Protein AF-A0A2S5WUP8-F1 (afdb_monomer_lite)

Structure (mmCIF, N/CA/C/O backbone):
data_AF-A0A2S5WUP8-F1
#
_entry.id   AF-A0A2S5WUP8-F1
#
loop_
_atom_site.group_PDB
_atom_site.id
_atom_site.type_symbol
_atom_site.label_atom_id
_atom_site.label_alt_id
_atom_site.label_comp_id
_atom_site.label_asym_id
_atom_site.label_entity_id
_atom_site.label_seq_id
_atom_site.pdbx_PDB_ins_code
_atom_site.Cartn_x
_atom_site.Cartn_y
_atom_site.Cartn_z
_atom_site.occupancy
_atom_site.B_iso_or_equiv
_atom_site.auth_seq_id
_atom_site.auth_comp_id
_atom_site.auth_asym_id
_atom_site.auth_atom_id
_atom_site.pdbx_PDB_model_num
ATOM 1 N N . MET A 1 1 ? -16.716 -25.451 10.859 1.00 35.78 1 MET A N 1
ATOM 2 C CA . MET A 1 1 ? -16.086 -26.047 9.655 1.00 35.78 1 MET A CA 1
ATOM 3 C C . MET A 1 1 ? -14.916 -25.176 9.159 1.00 35.78 1 MET A C 1
ATOM 5 O O . MET A 1 1 ? -15.098 -24.430 8.209 1.00 35.78 1 MET A O 1
ATOM 9 N N . PRO A 1 2 ? -13.711 -25.236 9.765 1.00 41.34 2 PRO A N 1
ATOM 10 C CA . PRO A 1 2 ? -12.592 -24.341 9.406 1.00 41.34 2 PRO A CA 1
ATOM 11 C C . PRO A 1 2 ? -11.525 -24.977 8.485 1.00 41.34 2 PRO A C 1
ATOM 13 O O . PRO A 1 2 ? -10.664 -24.283 7.953 1.00 41.34 2 PRO A O 1
ATOM 16 N N . LYS A 1 3 ? -11.542 -26.306 8.302 1.00 38.59 3 LYS A N 1
ATOM 17 C CA . LYS A 1 3 ? -10.411 -27.071 7.735 1.00 38.59 3 LYS A CA 1
ATOM 18 C C . LYS A 1 3 ? -10.334 -27.044 6.201 1.00 38.59 3 LYS A C 1
ATOM 20 O O . LYS A 1 3 ? -9.238 -27.134 5.653 1.00 38.59 3 LYS A O 1
ATOM 25 N N . ASP A 1 4 ? -11.466 -26.877 5.516 1.00 40.94 4 ASP A N 1
ATOM 26 C CA . ASP A 1 4 ? -11.521 -26.926 4.046 1.00 40.94 4 ASP A CA 1
ATOM 27 C C . ASP A 1 4 ? -11.203 -25.585 3.376 1.00 40.94 4 ASP A C 1
ATOM 29 O O . ASP A 1 4 ? -10.655 -25.560 2.278 1.00 40.94 4 ASP A O 1
ATOM 33 N N . ARG A 1 5 ? -11.414 -24.462 4.070 1.00 43.38 5 ARG A N 1
ATOM 34 C CA . ARG A 1 5 ? -11.126 -23.119 3.541 1.00 43.38 5 ARG A CA 1
ATOM 35 C C . ARG A 1 5 ? -9.630 -22.878 3.314 1.00 43.38 5 ARG A C 1
ATOM 37 O O . ARG A 1 5 ? -9.233 -22.253 2.335 1.00 43.38 5 ARG A O 1
ATOM 44 N N . ASN A 1 6 ? -8.803 -23.447 4.191 1.00 46.84 6 ASN A N 1
ATOM 45 C CA . ASN A 1 6 ? -7.347 -23.376 4.092 1.00 46.84 6 ASN A CA 1
ATOM 46 C C . ASN A 1 6 ? -6.808 -24.236 2.929 1.00 46.84 6 ASN A C 1
ATOM 48 O O . ASN A 1 6 ? -5.772 -23.919 2.352 1.00 46.84 6 ASN A O 1
ATOM 52 N N . ARG A 1 7 ? -7.527 -25.300 2.534 1.00 48.78 7 ARG A N 1
ATOM 53 C CA . ARG A 1 7 ? -7.132 -26.173 1.416 1.00 48.78 7 ARG A CA 1
ATOM 54 C C . ARG A 1 7 ? -7.304 -25.478 0.073 1.00 48.78 7 ARG A C 1
ATOM 56 O O . ARG A 1 7 ? -6.376 -25.501 -0.723 1.00 48.78 7 ARG A O 1
ATOM 63 N N . THR A 1 8 ? -8.435 -24.822 -0.170 1.00 47.28 8 THR A N 1
ATOM 64 C CA . THR A 1 8 ? -8.706 -24.144 -1.450 1.00 47.28 8 THR A CA 1
ATOM 65 C C . THR A 1 8 ? -7.746 -22.978 -1.696 1.00 47.28 8 THR A C 1
ATOM 67 O O . THR A 1 8 ? -7.226 -22.833 -2.800 1.00 47.28 8 THR A O 1
ATOM 70 N N . GLY A 1 9 ? -7.445 -22.195 -0.651 1.00 48.31 9 GLY A N 1
ATOM 71 C CA . GLY A 1 9 ? -6.436 -21.134 -0.710 1.00 48.31 9 GLY A CA 1
ATOM 72 C C . GLY A 1 9 ? -5.029 -21.681 -0.960 1.00 48.31 9 GLY A C 1
ATOM 73 O O . GLY A 1 9 ? -4.318 -21.191 -1.834 1.00 48.31 9 GLY A O 1
ATOM 74 N N . MET A 1 10 ? -4.657 -22.760 -0.265 1.00 51.94 10 MET A N 1
ATOM 75 C CA . MET A 1 10 ? -3.387 -23.451 -0.485 1.00 51.94 10 MET A CA 1
ATOM 76 C C . MET A 1 10 ? -3.270 -23.997 -1.914 1.00 51.94 10 MET A C 1
ATOM 78 O O . MET A 1 10 ? -2.229 -23.811 -2.530 1.00 51.94 10 MET A O 1
ATOM 82 N N . PHE A 1 11 ? -4.324 -24.598 -2.477 1.00 54.59 11 PHE A N 1
ATOM 83 C CA . PHE A 1 11 ? -4.320 -25.105 -3.855 1.00 54.59 11 PHE A CA 1
ATOM 84 C C . PHE A 1 11 ? -4.176 -23.998 -4.899 1.00 54.59 11 PHE A C 1
ATOM 86 O O . PHE A 1 11 ? -3.424 -24.176 -5.851 1.00 54.59 11 PHE A O 1
ATOM 93 N N . ALA A 1 12 ? -4.840 -22.854 -4.725 1.00 54.69 12 ALA A N 1
ATOM 94 C CA . ALA A 1 12 ? -4.706 -21.728 -5.649 1.00 54.69 12 ALA A CA 1
ATOM 95 C C . ALA A 1 12 ? -3.288 -21.133 -5.627 1.00 54.69 12 ALA A C 1
ATOM 97 O O . ALA A 1 12 ? -2.733 -20.810 -6.675 1.00 54.69 12 ALA A O 1
ATOM 98 N N . VAL A 1 13 ? -2.670 -21.054 -4.446 1.00 55.41 13 VAL A N 1
ATOM 99 C CA . VAL A 1 13 ? -1.280 -20.598 -4.296 1.00 55.41 13 VAL A CA 1
ATOM 100 C C . VAL A 1 13 ? -0.300 -21.608 -4.867 1.00 55.41 13 VAL A C 1
ATOM 102 O O . VAL A 1 13 ? 0.637 -21.222 -5.558 1.00 55.41 13 VAL A O 1
ATOM 105 N N . LEU A 1 14 ? -0.538 -22.900 -4.639 1.00 59.69 14 LEU A N 1
ATOM 106 C CA . LEU A 1 14 ? 0.279 -23.967 -5.202 1.00 59.69 14 LEU A CA 1
ATOM 107 C C . LEU A 1 14 ? 0.172 -23.988 -6.733 1.00 59.69 14 LEU A C 1
ATOM 109 O O . LEU A 1 14 ? 1.185 -24.102 -7.408 1.00 59.69 14 LEU A O 1
ATOM 113 N N . ALA A 1 15 ? -1.029 -23.803 -7.287 1.00 60.19 15 ALA A N 1
ATOM 114 C CA . ALA A 1 15 ? -1.257 -23.718 -8.726 1.00 60.19 15 ALA A CA 1
ATOM 115 C C . ALA A 1 15 ? -0.587 -22.482 -9.343 1.00 60.19 15 ALA A C 1
ATOM 117 O O . ALA A 1 15 ? 0.070 -22.600 -10.372 1.00 60.19 15 ALA A O 1
ATOM 118 N N . ALA A 1 16 ? -0.688 -21.315 -8.701 1.00 60.25 16 ALA A N 1
ATOM 119 C CA . ALA A 1 16 ? -0.019 -20.096 -9.153 1.00 60.25 16 ALA A CA 1
ATOM 120 C C . ALA A 1 16 ? 1.514 -20.210 -9.061 1.00 60.25 16 ALA A C 1
ATOM 122 O O . ALA A 1 16 ? 2.219 -19.793 -9.978 1.00 60.25 16 ALA A O 1
ATOM 123 N N . ALA A 1 17 ? 2.036 -20.831 -7.999 1.00 61.31 17 ALA A N 1
ATOM 124 C CA . ALA A 1 17 ? 3.460 -21.116 -7.855 1.00 61.31 17 ALA A CA 1
ATOM 125 C C . ALA A 1 17 ? 3.949 -22.107 -8.921 1.00 61.31 17 ALA A C 1
ATOM 127 O O . ALA A 1 17 ? 4.976 -21.864 -9.544 1.00 61.31 17 ALA A O 1
ATOM 128 N N . LEU A 1 18 ? 3.203 -23.185 -9.182 1.00 67.44 18 LEU A N 1
ATOM 129 C CA . LEU A 1 18 ? 3.519 -24.156 -10.233 1.00 67.44 18 LEU A CA 1
ATOM 130 C C . LEU A 1 18 ? 3.446 -23.536 -11.631 1.00 67.44 18 LEU A C 1
ATOM 132 O O . LEU A 1 18 ? 4.290 -23.838 -12.468 1.00 67.44 18 LEU A O 1
ATOM 136 N N . LEU A 1 19 ? 2.489 -22.639 -11.875 1.00 67.81 19 LEU A N 1
ATOM 137 C CA . LEU A 1 19 ? 2.389 -21.887 -13.124 1.00 67.81 19 LEU A CA 1
ATOM 138 C C . LEU A 1 19 ? 3.592 -20.952 -13.301 1.00 67.81 19 LEU A C 1
ATOM 140 O O . LEU A 1 19 ? 4.191 -20.935 -14.372 1.00 67.81 19 LEU A O 1
ATOM 144 N N . LEU A 1 20 ? 3.998 -20.235 -12.249 1.00 69.31 20 LEU A N 1
ATOM 145 C CA . LEU A 1 20 ? 5.201 -19.404 -12.279 1.00 69.31 20 LEU A CA 1
ATOM 146 C C . LEU A 1 20 ? 6.461 -20.244 -12.520 1.00 69.31 20 LEU A C 1
ATOM 148 O O . LEU A 1 20 ? 7.272 -19.886 -13.367 1.00 69.31 20 LEU A O 1
ATOM 152 N N . ILE A 1 21 ? 6.604 -21.378 -11.829 1.00 67.31 21 ILE A N 1
ATOM 153 C CA . ILE A 1 21 ? 7.702 -22.328 -12.050 1.00 67.31 21 ILE A CA 1
ATOM 154 C C . ILE A 1 21 ? 7.690 -22.820 -13.501 1.00 67.31 21 ILE A C 1
ATOM 156 O O . ILE A 1 21 ? 8.742 -22.859 -14.129 1.00 67.31 21 ILE A O 1
ATOM 160 N N . GLY A 1 22 ? 6.516 -23.132 -14.058 1.00 60.47 22 GLY A N 1
ATOM 161 C CA . GLY A 1 22 ? 6.351 -23.530 -15.455 1.00 60.47 22 GLY A CA 1
ATOM 162 C C . GLY A 1 22 ? 6.765 -22.439 -16.444 1.00 60.47 22 GLY A C 1
ATOM 163 O O . GLY A 1 22 ? 7.473 -22.732 -17.401 1.00 60.47 22 GLY A O 1
ATOM 164 N N . ILE A 1 23 ? 6.395 -21.179 -16.194 1.00 68.94 23 ILE A N 1
ATOM 165 C CA . ILE A 1 23 ? 6.783 -20.024 -17.022 1.00 68.94 23 ILE A CA 1
ATOM 166 C C . ILE A 1 23 ? 8.297 -19.786 -16.950 1.00 68.94 23 ILE A C 1
ATOM 168 O O . ILE A 1 23 ? 8.939 -19.595 -17.980 1.00 68.94 23 ILE A O 1
ATOM 172 N N . VAL A 1 24 ? 8.882 -19.839 -15.751 1.00 69.62 24 VAL A N 1
ATOM 173 C CA . VAL A 1 24 ? 10.330 -19.681 -15.535 1.00 69.62 24 VAL A CA 1
ATOM 174 C C . VAL A 1 24 ? 11.105 -20.822 -16.201 1.00 69.62 24 VAL A C 1
ATOM 176 O O . VAL A 1 24 ? 12.099 -20.575 -16.879 1.00 69.62 24 VAL A O 1
ATOM 179 N N . ALA A 1 25 ? 10.631 -22.063 -16.066 1.00 59.16 25 ALA A N 1
ATOM 180 C CA . ALA A 1 25 ? 11.237 -23.232 -16.694 1.00 59.16 25 ALA A CA 1
ATOM 181 C C . ALA A 1 25 ? 11.126 -23.182 -18.223 1.00 59.16 25 ALA A C 1
ATOM 183 O O . ALA A 1 25 ? 12.106 -23.451 -18.908 1.00 59.16 25 ALA A O 1
ATOM 184 N N . ALA A 1 26 ? 9.973 -22.785 -18.768 1.00 61.12 26 ALA A N 1
ATOM 185 C CA . ALA A 1 26 ? 9.796 -22.601 -20.205 1.00 61.12 26 ALA A CA 1
ATOM 186 C C . ALA A 1 26 ? 10.712 -21.493 -20.745 1.00 61.12 26 ALA A C 1
ATOM 188 O O . ALA A 1 26 ? 11.370 -21.694 -21.760 1.00 61.12 26 ALA A O 1
ATOM 189 N N . ALA A 1 27 ? 10.827 -20.361 -20.043 1.00 63.34 27 ALA A N 1
ATOM 190 C CA . ALA A 1 27 ? 11.756 -19.295 -20.412 1.00 63.34 27 ALA A CA 1
ATOM 191 C C . ALA A 1 27 ? 13.216 -19.788 -20.403 1.00 63.34 27 ALA A C 1
ATOM 193 O O . ALA A 1 27 ? 13.956 -19.539 -21.354 1.00 63.34 27 ALA A O 1
ATOM 194 N N . ALA A 1 28 ? 13.626 -20.546 -19.385 1.00 61.56 28 ALA A N 1
ATOM 195 C CA . ALA A 1 28 ? 14.962 -21.139 -19.336 1.00 61.56 28 ALA A CA 1
ATOM 196 C C . ALA A 1 28 ? 15.206 -22.137 -20.485 1.00 61.56 28 ALA A C 1
ATOM 198 O O . ALA A 1 28 ? 16.261 -22.106 -21.114 1.00 61.56 28 ALA A O 1
ATOM 199 N N . LEU A 1 29 ? 14.222 -22.988 -20.797 1.00 60.03 29 LEU A N 1
ATOM 200 C CA . LEU A 1 29 ? 14.303 -23.983 -21.875 1.00 60.03 29 LEU A CA 1
ATOM 201 C C . LEU A 1 29 ? 14.318 -23.355 -23.274 1.00 60.03 29 LEU A C 1
ATOM 203 O O . LEU A 1 29 ? 14.933 -23.906 -24.180 1.00 60.03 29 LEU A O 1
ATOM 207 N N . LEU A 1 30 ? 13.684 -22.194 -23.447 1.00 69.31 30 LEU A N 1
ATOM 208 C CA . LEU A 1 30 ? 13.708 -21.414 -24.688 1.00 69.31 30 LEU A CA 1
ATOM 209 C C . LEU A 1 30 ? 15.022 -20.636 -24.888 1.00 69.31 30 LEU A C 1
ATOM 211 O O . LEU A 1 30 ? 15.140 -19.872 -25.843 1.00 69.31 30 LEU A O 1
ATOM 215 N N . GLY A 1 31 ? 16.014 -20.821 -24.009 1.00 57.09 31 GLY A N 1
ATOM 216 C CA . GLY A 1 31 ? 17.324 -20.177 -24.118 1.00 57.09 31 GLY A CA 1
ATOM 217 C C . GLY A 1 31 ? 17.313 -18.695 -23.745 1.00 57.09 31 GLY A C 1
ATOM 218 O O . GLY A 1 31 ? 18.220 -17.959 -24.129 1.00 57.09 31 GLY A O 1
ATOM 219 N N . THR A 1 32 ? 16.294 -18.241 -23.007 1.00 68.88 32 THR A N 1
ATOM 220 C CA . THR A 1 32 ? 16.219 -16.847 -22.554 1.00 68.88 32 THR A CA 1
ATOM 221 C C . THR A 1 32 ? 17.411 -16.557 -21.632 1.00 68.88 32 THR A C 1
ATOM 223 O O . THR A 1 32 ? 17.692 -17.377 -20.751 1.00 68.88 32 THR A O 1
ATOM 226 N N . PRO A 1 33 ? 18.116 -15.418 -21.782 1.00 69.69 33 PRO A N 1
ATOM 227 C CA . PRO A 1 33 ? 19.273 -15.120 -20.946 1.00 69.69 33 PRO A CA 1
ATOM 228 C C . PRO A 1 33 ? 18.920 -15.176 -19.457 1.00 69.69 33 PRO A C 1
ATOM 230 O O . PRO A 1 33 ? 17.852 -14.719 -19.044 1.00 69.69 33 PRO A O 1
ATOM 233 N N . THR A 1 34 ? 19.825 -15.714 -18.638 1.00 65.38 34 THR A N 1
ATOM 234 C CA . THR A 1 34 ? 19.573 -16.025 -17.220 1.00 65.38 34 THR A CA 1
ATOM 235 C C . THR A 1 34 ? 19.027 -14.829 -16.431 1.00 65.38 34 THR A C 1
ATOM 237 O O . THR A 1 34 ? 18.142 -15.004 -15.598 1.00 65.38 34 THR A O 1
ATOM 240 N N . GLY A 1 35 ? 19.467 -13.601 -16.732 1.00 58.47 35 GLY A N 1
ATOM 241 C CA . GLY A 1 35 ? 18.941 -12.380 -16.106 1.00 58.47 35 GLY A CA 1
ATOM 242 C C . GLY A 1 35 ? 17.439 -12.157 -16.338 1.00 58.47 35 GLY A C 1
ATOM 243 O O . GLY A 1 35 ? 16.720 -11.790 -15.411 1.00 58.47 35 GLY A O 1
ATOM 244 N N . TRP A 1 36 ? 16.932 -12.463 -17.535 1.00 63.47 36 TRP A N 1
ATOM 245 C CA . TRP A 1 36 ? 15.506 -12.376 -17.874 1.00 63.47 36 TRP A CA 1
ATOM 246 C C . TRP A 1 36 ? 14.678 -13.469 -17.211 1.00 63.47 36 TRP A C 1
ATOM 248 O O . TRP A 1 36 ? 13.576 -13.204 -16.737 1.00 63.47 36 TRP A O 1
ATOM 258 N N . VAL A 1 37 ? 15.226 -14.676 -17.095 1.00 62.91 37 VAL A N 1
ATOM 259 C CA . VAL A 1 37 ? 14.584 -15.776 -16.363 1.00 62.91 37 VAL A CA 1
ATOM 260 C C . VAL A 1 37 ? 14.434 -15.423 -14.877 1.00 62.91 37 VAL A C 1
ATOM 262 O O . VAL A 1 37 ? 13.358 -15.604 -14.302 1.00 62.91 37 VAL A O 1
ATOM 265 N N . ILE A 1 38 ? 15.477 -14.854 -14.260 1.00 61.41 38 ILE A N 1
ATOM 266 C CA . ILE A 1 38 ? 15.429 -14.419 -12.857 1.00 61.41 38 ILE A CA 1
ATOM 267 C C . ILE A 1 38 ? 14.479 -13.217 -12.697 1.00 61.41 38 ILE A C 1
ATOM 269 O O . ILE A 1 38 ? 13.733 -13.165 -11.723 1.00 61.41 38 ILE A O 1
ATOM 273 N N . PHE A 1 39 ? 14.422 -12.291 -13.658 1.00 60.69 39 PHE A N 1
ATOM 274 C CA . PHE A 1 39 ? 13.447 -11.194 -13.663 1.00 60.69 39 PHE A CA 1
ATOM 275 C C . PHE A 1 39 ? 12.004 -11.667 -13.705 1.00 60.69 39 PHE A C 1
ATOM 277 O O . PHE A 1 39 ? 11.197 -11.225 -12.891 1.00 60.69 39 PHE A O 1
ATOM 284 N N . ILE A 1 40 ? 11.684 -12.610 -14.588 1.00 65.25 40 ILE A N 1
ATOM 285 C CA . ILE A 1 40 ? 10.350 -13.209 -14.665 1.00 65.25 40 ILE A CA 1
ATOM 286 C C . ILE A 1 40 ? 9.995 -13.886 -13.336 1.00 65.25 40 ILE A C 1
ATOM 288 O O . ILE A 1 40 ? 8.880 -13.714 -12.842 1.00 65.25 40 ILE A O 1
ATOM 292 N N . ALA A 1 41 ? 10.947 -14.583 -12.708 1.00 62.69 41 ALA A N 1
ATOM 293 C CA . ALA A 1 41 ? 10.746 -15.160 -11.383 1.00 62.69 41 ALA A CA 1
ATOM 294 C C . ALA A 1 41 ? 10.479 -14.079 -10.318 1.00 62.69 41 ALA A C 1
ATOM 296 O O . ALA A 1 41 ? 9.550 -14.220 -9.529 1.00 62.69 41 ALA A O 1
ATOM 297 N N . LEU A 1 42 ? 11.236 -12.978 -10.321 1.00 62.19 42 LEU A N 1
ATOM 298 C CA . LEU A 1 42 ? 11.127 -11.883 -9.350 1.00 62.19 42 LEU A CA 1
ATOM 299 C C . LEU A 1 42 ? 9.875 -11.024 -9.503 1.00 62.19 42 LEU A C 1
ATOM 301 O O . LEU A 1 42 ? 9.308 -10.610 -8.499 1.00 62.19 42 LEU A O 1
ATOM 305 N N . VAL A 1 43 ? 9.438 -10.758 -10.731 1.00 61.84 43 VAL A N 1
ATOM 306 C CA . VAL A 1 43 ? 8.199 -10.020 -11.027 1.00 61.84 43 VAL A CA 1
ATOM 307 C C . VAL A 1 43 ? 6.977 -10.915 -10.843 1.00 61.84 43 VAL A C 1
ATOM 309 O O . VAL A 1 43 ? 5.932 -10.466 -10.372 1.00 61.84 43 VAL A O 1
ATOM 312 N N . GLY A 1 44 ? 7.114 -12.202 -11.158 1.00 57.59 44 GLY A N 1
ATOM 313 C CA . GLY A 1 44 ? 6.066 -13.191 -10.960 1.00 57.59 44 GLY A CA 1
ATOM 314 C C . GLY A 1 44 ? 5.826 -13.543 -9.491 1.00 57.59 44 GLY A C 1
ATOM 315 O O . GLY A 1 44 ? 4.695 -13.840 -9.117 1.00 57.59 44 GLY A O 1
ATOM 316 N N . PHE A 1 45 ? 6.839 -13.459 -8.624 1.00 58.09 45 PHE A N 1
ATOM 317 C CA . PHE A 1 45 ? 6.701 -13.807 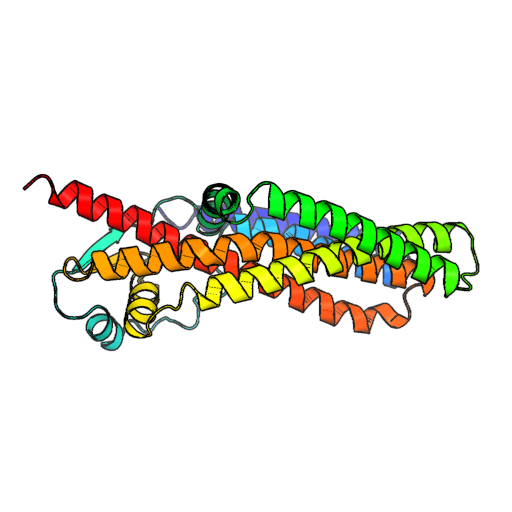-7.204 1.00 58.09 45 PHE A CA 1
ATOM 318 C C . PHE A 1 45 ? 5.689 -12.916 -6.443 1.00 58.09 45 PHE A C 1
ATOM 320 O O . PHE A 1 45 ? 4.815 -13.474 -5.778 1.00 58.09 45 PHE A O 1
ATOM 327 N N . PRO A 1 46 ? 5.687 -11.570 -6.575 1.00 53.59 46 PRO A N 1
ATOM 328 C CA . PRO A 1 46 ? 4.613 -10.702 -6.084 1.00 53.59 46 PRO A CA 1
ATOM 329 C C . PRO A 1 46 ? 3.239 -11.035 -6.676 1.00 53.59 46 PRO A C 1
ATOM 331 O O . PRO A 1 46 ? 2.243 -10.981 -5.963 1.00 53.59 46 PRO A O 1
ATOM 334 N N . LEU A 1 47 ? 3.176 -11.409 -7.958 1.00 52.75 47 LEU A N 1
ATOM 335 C CA . LEU A 1 47 ? 1.944 -11.810 -8.652 1.00 52.75 47 LEU A CA 1
ATOM 336 C C . LEU A 1 47 ? 1.372 -13.139 -8.136 1.00 52.75 47 LEU A C 1
ATOM 338 O O . LEU A 1 47 ? 0.168 -13.346 -8.230 1.00 52.75 47 LEU A O 1
ATOM 342 N N . VAL A 1 48 ? 2.203 -14.010 -7.556 1.00 52.34 48 VAL A N 1
ATOM 343 C CA . VAL A 1 48 ? 1.790 -15.251 -6.874 1.00 52.34 48 VAL A CA 1
ATOM 344 C C . VAL A 1 48 ? 1.488 -15.003 -5.390 1.00 52.34 48 VAL A C 1
ATOM 346 O O . VAL A 1 48 ? 0.525 -15.548 -4.845 1.00 52.34 48 VAL A O 1
ATOM 349 N N . LEU A 1 49 ? 2.264 -14.138 -4.732 1.00 49.88 49 LEU A N 1
ATOM 350 C CA . LEU A 1 49 ? 2.095 -13.793 -3.320 1.00 49.88 49 LEU A CA 1
ATOM 351 C C . LEU A 1 49 ? 0.904 -12.865 -3.052 1.00 49.88 49 LEU A C 1
ATOM 353 O O . LEU A 1 49 ? 0.280 -12.988 -2.002 1.00 49.88 49 LEU A O 1
ATOM 357 N N . ALA A 1 50 ? 0.550 -11.961 -3.967 1.00 46.62 50 ALA A N 1
ATOM 358 C CA . ALA A 1 50 ? -0.606 -11.081 -3.805 1.00 46.62 50 ALA A CA 1
ATOM 359 C C . ALA A 1 50 ? -1.933 -11.873 -3.752 1.00 46.62 50 ALA A C 1
ATOM 361 O O . ALA A 1 50 ? -2.705 -11.646 -2.821 1.00 46.62 50 ALA A O 1
ATOM 362 N N . PRO A 1 51 ? -2.185 -12.878 -4.618 1.00 45.22 51 PRO A N 1
ATOM 363 C CA . PRO A 1 51 ? -3.270 -13.847 -4.448 1.00 45.22 51 PRO A CA 1
ATOM 364 C C . PRO A 1 51 ? -3.156 -14.685 -3.169 1.00 45.22 51 PRO A C 1
ATOM 366 O O . PRO A 1 51 ? -4.163 -14.925 -2.508 1.00 45.22 51 PRO A O 1
ATOM 369 N N . ALA A 1 52 ? -1.946 -15.102 -2.776 1.00 45.34 52 ALA A N 1
ATOM 370 C CA . ALA A 1 52 ? -1.727 -15.859 -1.538 1.00 45.34 52 ALA A CA 1
ATOM 371 C C . ALA A 1 52 ? -2.094 -15.063 -0.275 1.00 45.34 52 ALA A C 1
ATOM 373 O O . ALA A 1 52 ? -2.683 -15.604 0.665 1.00 45.34 52 ALA A O 1
ATOM 374 N N . ALA A 1 53 ? -1.803 -13.763 -0.286 1.00 44.53 53 ALA A N 1
ATOM 375 C CA . ALA A 1 53 ? -2.234 -12.814 0.726 1.00 44.53 53 ALA A CA 1
ATOM 376 C C . ALA A 1 53 ? -3.750 -12.551 0.633 1.00 44.53 53 ALA A C 1
ATOM 378 O O . ALA A 1 53 ? -4.429 -12.570 1.659 1.00 44.53 53 ALA A O 1
ATOM 379 N N . LEU A 1 54 ? -4.317 -12.384 -0.571 1.00 40.88 54 LEU A N 1
ATOM 380 C CA . LEU A 1 54 ? -5.768 -12.234 -0.803 1.00 40.88 54 LEU A CA 1
ATOM 381 C C . LEU A 1 54 ? -6.585 -13.438 -0.298 1.00 40.88 54 LEU A C 1
ATOM 383 O O . LEU A 1 54 ? -7.717 -13.265 0.146 1.00 40.88 54 LEU A O 1
ATOM 387 N N . LEU A 1 55 ? -6.001 -14.638 -0.313 1.00 42.91 55 LEU A N 1
ATOM 388 C CA . LEU A 1 55 ? -6.616 -15.884 0.156 1.00 42.91 55 LEU A CA 1
ATOM 389 C C . LEU A 1 55 ? -6.337 -16.198 1.637 1.00 42.91 55 LEU A C 1
ATOM 391 O O . LEU A 1 55 ? -6.791 -17.223 2.141 1.00 42.91 55 LEU A O 1
ATOM 395 N N . GLY A 1 56 ? -5.640 -15.310 2.354 1.00 42.56 56 GLY A N 1
ATOM 396 C CA . GLY A 1 56 ? -5.514 -15.384 3.810 1.00 42.56 56 GLY A CA 1
ATOM 397 C C . GLY A 1 56 ? -4.575 -16.475 4.327 1.00 42.56 56 GLY A C 1
ATOM 398 O O . GLY A 1 56 ? -4.770 -16.946 5.449 1.00 42.56 56 GLY A O 1
ATOM 399 N N . LEU A 1 57 ? -3.548 -16.875 3.563 1.00 41.84 57 LEU A N 1
ATOM 400 C CA . LEU A 1 57 ? -2.507 -17.750 4.107 1.00 41.84 57 LEU A CA 1
ATOM 401 C C . LEU A 1 57 ? -1.745 -17.005 5.209 1.00 41.84 57 LEU A C 1
ATOM 403 O O . LEU A 1 57 ? -0.939 -16.112 4.950 1.00 41.84 57 LEU A O 1
ATOM 407 N N . ARG A 1 58 ? -2.021 -17.384 6.460 1.00 47.06 58 ARG A N 1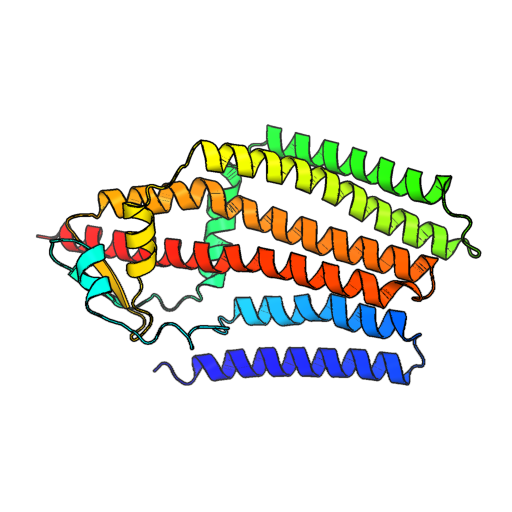
ATOM 408 C CA . ARG A 1 58 ? -1.341 -16.898 7.664 1.00 47.06 58 ARG A CA 1
ATOM 409 C C . ARG A 1 58 ? 0.123 -17.331 7.647 1.00 47.06 58 ARG A C 1
ATOM 411 O O . ARG A 1 58 ? 0.497 -18.346 8.230 1.00 47.06 58 ARG A O 1
ATOM 418 N N . TRP A 1 59 ? 0.975 -16.561 6.984 1.00 33.44 59 TRP A N 1
ATOM 419 C CA . TRP A 1 59 ? 2.415 -16.672 7.172 1.00 33.44 59 TRP A CA 1
ATOM 420 C C . TRP A 1 59 ? 2.780 -16.029 8.512 1.00 33.44 59 TRP A C 1
ATOM 422 O O . TRP A 1 59 ? 3.022 -14.830 8.595 1.00 33.44 59 TRP A O 1
ATOM 432 N N . GLY A 1 60 ? 2.789 -16.845 9.571 1.00 34.34 60 GLY A N 1
ATOM 433 C CA . GLY A 1 60 ? 3.509 -16.509 10.800 1.00 34.34 60 GLY A CA 1
ATOM 434 C C . GLY A 1 60 ? 2.740 -16.494 12.122 1.00 34.34 60 GLY A C 1
ATOM 435 O O . GLY A 1 60 ? 3.107 -15.705 12.980 1.00 34.34 60 GLY A O 1
ATOM 436 N N . ASP A 1 61 ? 1.771 -17.382 12.367 1.00 38.19 61 ASP A N 1
ATOM 437 C CA . ASP A 1 61 ? 1.187 -17.535 13.722 1.00 38.19 61 ASP A CA 1
ATOM 438 C C . ASP A 1 61 ? 1.852 -18.651 14.562 1.00 38.19 61 ASP A C 1
ATOM 440 O O . ASP A 1 61 ? 1.363 -19.034 15.620 1.00 38.19 61 ASP A O 1
ATOM 444 N N . ALA A 1 62 ? 3.021 -19.160 14.155 1.00 31.75 62 ALA A N 1
ATOM 445 C CA . ALA A 1 62 ? 3.735 -20.198 14.911 1.00 31.75 62 ALA A CA 1
ATOM 446 C C . ALA A 1 62 ? 4.500 -19.678 16.152 1.00 31.75 62 ALA A C 1
ATOM 448 O O . ALA A 1 62 ? 5.048 -20.479 16.906 1.00 31.75 62 ALA A O 1
ATOM 449 N N . ARG A 1 63 ? 4.564 -18.356 16.398 1.00 37.09 63 ARG A N 1
ATOM 450 C CA . ARG A 1 63 ? 5.304 -17.781 17.548 1.00 37.09 63 ARG A CA 1
ATOM 451 C C . ARG A 1 63 ? 4.448 -17.160 18.657 1.00 37.09 63 ARG A C 1
ATOM 453 O O . ARG A 1 63 ? 5.019 -16.727 19.652 1.00 37.09 63 ARG A O 1
ATOM 460 N N . MET A 1 64 ? 3.117 -17.144 18.556 1.00 38.69 64 MET A N 1
ATOM 461 C CA . MET A 1 64 ? 2.253 -16.498 19.567 1.00 38.69 64 MET A CA 1
ATOM 462 C C . MET A 1 64 ? 1.275 -17.448 20.274 1.00 38.69 64 MET A C 1
ATOM 464 O O . MET A 1 64 ? 0.249 -17.031 20.801 1.00 38.69 64 MET A O 1
ATOM 468 N N . ALA A 1 65 ? 1.644 -18.725 20.395 1.00 35.72 65 ALA A N 1
ATOM 469 C CA . ALA A 1 65 ? 0.958 -19.710 21.234 1.00 35.72 65 ALA A CA 1
ATOM 470 C C . ALA A 1 65 ? 1.266 -19.540 22.742 1.00 35.72 65 ALA A C 1
ATOM 472 O O . ALA A 1 65 ? 1.587 -20.501 23.438 1.00 35.72 65 ALA A O 1
ATOM 473 N N . LYS A 1 66 ? 1.186 -18.314 23.271 1.00 38.19 66 LYS A N 1
ATOM 474 C CA . LYS A 1 66 ? 1.140 -18.073 24.722 1.00 38.19 66 LYS A CA 1
ATOM 475 C C . LYS A 1 66 ? 0.035 -17.074 25.039 1.00 38.19 66 LYS A C 1
ATOM 477 O O . LYS A 1 66 ? 0.289 -15.907 25.324 1.00 38.19 66 LYS A O 1
ATOM 482 N N . ALA A 1 67 ? -1.200 -17.570 25.041 1.00 44.44 67 ALA A N 1
ATOM 483 C CA . ALA A 1 67 ? -2.289 -16.978 25.808 1.00 44.44 67 ALA A CA 1
ATOM 484 C C . ALA A 1 67 ? -1.961 -17.131 27.308 1.00 44.44 67 ALA A C 1
ATOM 486 O O . ALA A 1 67 ? -2.420 -18.052 27.974 1.00 44.44 67 ALA A O 1
ATOM 487 N N . GLY A 1 68 ? -1.049 -16.296 27.808 1.00 45.31 68 GLY A N 1
ATOM 488 C CA . GLY A 1 68 ? -0.671 -16.246 29.218 1.00 45.31 68 GLY A CA 1
ATOM 489 C C . GLY A 1 68 ? -1.474 -15.199 30.006 1.00 45.31 68 GLY A C 1
ATOM 490 O O . GLY A 1 68 ? -2.230 -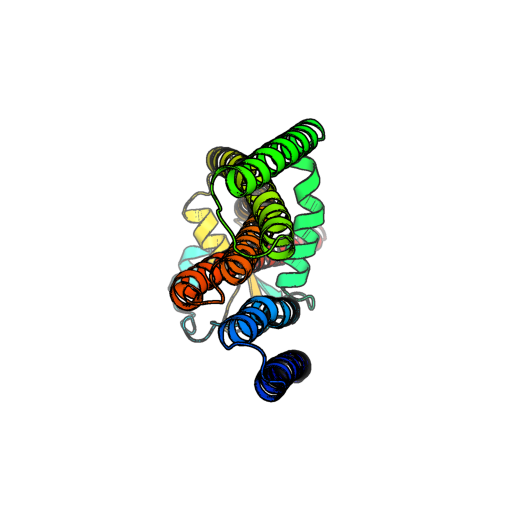14.426 29.413 1.00 45.31 68 GLY A O 1
ATOM 491 N N . PRO A 1 69 ? -1.244 -15.095 31.330 1.00 44.66 69 PRO A N 1
ATOM 492 C CA . PRO A 1 69 ? -1.891 -14.122 32.225 1.00 44.66 69 PRO A CA 1
ATOM 493 C C . PRO A 1 69 ? -1.783 -12.651 31.773 1.00 44.66 69 PRO A C 1
ATOM 495 O O . PRO A 1 69 ? -2.601 -11.824 32.160 1.00 44.66 69 PRO A O 1
ATOM 498 N N . GLY A 1 70 ? -0.806 -12.326 30.915 1.00 48.19 70 GLY A N 1
ATOM 499 C CA . GLY A 1 70 ? -0.578 -10.987 30.358 1.00 48.19 70 GLY A CA 1
ATOM 500 C C . GLY A 1 70 ? -1.631 -10.476 29.361 1.00 48.19 70 GLY A C 1
ATOM 501 O O . GLY A 1 70 ? -1.609 -9.297 29.017 1.00 48.19 70 GLY A O 1
ATOM 502 N N . VAL A 1 71 ? -2.526 -11.344 28.871 1.00 50.19 71 VAL A N 1
ATOM 503 C CA . VAL A 1 71 ? -3.620 -10.966 27.950 1.00 50.19 71 VAL A CA 1
ATOM 504 C C . VAL A 1 71 ? -4.831 -10.426 28.721 1.00 50.19 71 VAL A C 1
ATOM 506 O O . VAL A 1 71 ? -5.491 -9.495 28.275 1.00 50.19 71 VAL A O 1
ATOM 509 N N . LEU A 1 72 ? -5.103 -10.967 29.913 1.00 50.97 72 LEU A N 1
ATOM 510 C CA . LEU A 1 72 ? -6.180 -10.476 30.782 1.00 50.97 72 LEU A CA 1
ATOM 511 C C . LEU A 1 72 ? -5.795 -9.161 31.472 1.00 50.97 72 LEU A C 1
ATOM 513 O O . LEU A 1 72 ? -6.645 -8.306 31.692 1.00 50.97 72 LEU A O 1
ATOM 517 N N . THR A 1 73 ? -4.508 -8.956 31.764 1.00 53.06 73 THR A N 1
ATOM 518 C CA . THR A 1 73 ? -4.041 -7.722 32.409 1.00 53.06 73 THR A CA 1
ATOM 519 C C . THR A 1 73 ? -4.006 -6.509 31.481 1.00 53.06 73 THR A C 1
ATOM 521 O O . THR A 1 73 ? -4.106 -5.392 31.983 1.00 53.06 73 THR A O 1
ATOM 524 N N . ALA A 1 74 ? -3.887 -6.677 30.157 1.00 54.03 74 ALA A N 1
ATOM 525 C CA . ALA A 1 74 ? -3.830 -5.541 29.227 1.00 54.03 74 ALA A CA 1
ATOM 526 C C . ALA A 1 74 ? -5.166 -5.193 28.542 1.00 54.03 74 ALA A C 1
ATOM 528 O O . ALA A 1 74 ? -5.317 -4.055 28.096 1.00 54.03 74 ALA A O 1
ATOM 529 N N . LEU A 1 75 ? -6.172 -6.078 28.580 1.00 60.47 75 LEU A N 1
ATOM 530 C CA . LEU A 1 75 ? -7.571 -5.688 28.344 1.00 60.47 75 LEU A CA 1
ATOM 531 C C . LEU A 1 75 ? -8.124 -4.815 29.488 1.00 60.47 75 LEU A C 1
ATOM 533 O O . LEU A 1 75 ? -9.000 -3.985 29.251 1.00 60.47 75 LEU A O 1
ATOM 537 N N . GLY A 1 76 ? -7.549 -4.921 30.691 1.00 60.91 76 GLY A N 1
ATOM 538 C CA . GLY A 1 76 ? -7.931 -4.131 31.863 1.00 60.91 76 GLY A CA 1
ATOM 539 C C . GLY A 1 76 ? -9.192 -4.659 32.564 1.00 60.91 76 GLY A C 1
ATOM 540 O O . GLY A 1 76 ? -9.765 -5.658 32.131 1.00 60.91 76 GLY A O 1
ATOM 541 N N . PRO A 1 77 ? -9.619 -4.023 33.670 1.00 63.00 77 PRO A N 1
ATOM 542 C CA . PRO A 1 77 ? -10.839 -4.408 34.376 1.00 63.00 77 PRO A CA 1
ATOM 543 C C . PRO A 1 77 ? -12.082 -4.141 33.509 1.00 63.00 77 PRO A C 1
ATOM 545 O O . PRO A 1 77 ? -12.132 -3.144 32.788 1.00 63.00 77 PRO A O 1
ATOM 548 N N . GLY A 1 78 ? -13.078 -5.028 33.573 1.00 67.25 78 GLY A N 1
ATOM 549 C CA . GLY A 1 78 ? -14.345 -4.892 32.845 1.00 67.25 78 GLY A CA 1
ATOM 550 C C . GLY A 1 78 ? -14.918 -6.227 32.370 1.00 67.25 78 GLY A C 1
ATOM 551 O O . GLY A 1 78 ? -14.274 -7.272 32.485 1.00 67.25 78 GLY A O 1
ATOM 552 N N . GLU A 1 79 ? -16.146 -6.195 31.850 1.00 76.75 79 GLU A N 1
ATOM 553 C CA . GLU A 1 79 ? -16.764 -7.358 31.214 1.00 76.75 79 GLU A CA 1
ATOM 554 C C . GLU A 1 79 ? -16.150 -7.559 29.822 1.00 76.75 79 GLU A C 1
ATOM 556 O O . GLU A 1 79 ? -16.105 -6.643 28.997 1.00 76.75 79 GLU A O 1
ATOM 561 N N . ILE A 1 80 ? -15.649 -8.767 29.564 1.00 78.12 80 ILE A N 1
ATOM 562 C CA . ILE A 1 80 ? -15.050 -9.129 28.280 1.00 78.12 80 ILE A CA 1
ATOM 563 C C . ILE A 1 80 ? -16.078 -9.931 27.494 1.00 78.12 80 ILE A C 1
ATOM 565 O O . ILE A 1 80 ? -16.420 -11.050 27.880 1.00 78.12 80 ILE A O 1
ATOM 569 N N . ARG A 1 81 ? -16.525 -9.387 26.361 1.00 78.38 81 ARG A N 1
ATOM 570 C CA . ARG A 1 81 ? -17.309 -10.147 25.384 1.00 78.38 81 ARG A CA 1
ATOM 571 C C . ARG A 1 81 ? -16.383 -10.792 24.364 1.00 78.38 81 ARG A C 1
ATOM 573 O O . ARG A 1 81 ? -15.505 -10.130 23.810 1.00 78.38 81 ARG A O 1
ATOM 580 N N . GLU A 1 82 ? -16.589 -12.084 24.126 1.00 79.31 82 GLU A N 1
ATOM 581 C CA . GLU A 1 82 ? -15.933 -12.815 23.044 1.00 79.31 82 GLU A CA 1
ATOM 582 C C . GLU A 1 82 ? -16.884 -12.945 21.851 1.00 79.31 82 GLU A C 1
ATOM 584 O O . GLU A 1 82 ? -18.045 -13.310 22.020 1.00 79.31 82 GLU A O 1
ATOM 589 N N . MET A 1 83 ? -16.374 -12.678 20.653 1.00 77.75 83 MET A N 1
ATOM 590 C CA . MET A 1 83 ? -17.092 -12.790 19.385 1.00 77.75 83 MET A CA 1
ATOM 591 C C . MET A 1 83 ? -16.288 -13.625 18.397 1.00 77.75 83 MET A C 1
ATOM 593 O O . MET A 1 83 ? -15.054 -13.651 18.449 1.00 77.75 83 MET A O 1
ATOM 597 N N . ASP A 1 84 ? -16.983 -14.303 17.491 1.00 75.75 84 ASP A N 1
ATOM 598 C CA . ASP A 1 84 ? -16.331 -15.043 16.417 1.00 75.75 84 ASP A CA 1
ATOM 599 C C . ASP A 1 84 ? -15.821 -14.066 15.341 1.00 75.75 84 ASP A C 1
ATOM 601 O O . ASP A 1 84 ? -16.439 -13.038 15.055 1.00 75.75 84 ASP A O 1
ATOM 605 N N . VAL A 1 85 ? -14.654 -14.352 14.757 1.00 69.94 85 VAL A N 1
ATOM 606 C CA . VAL A 1 85 ? -14.097 -13.525 13.675 1.00 69.94 85 VAL A CA 1
ATOM 607 C C . VAL A 1 85 ? -14.993 -13.635 12.431 1.00 69.94 85 VAL A C 1
ATOM 609 O O . VAL A 1 85 ? -15.363 -14.749 12.055 1.00 69.94 85 VAL A O 1
ATOM 612 N N . PRO A 1 86 ? -15.304 -12.517 11.742 1.00 69.94 86 PRO A N 1
ATOM 613 C CA . PRO A 1 86 ? -16.119 -12.550 10.534 1.00 69.94 86 PRO A CA 1
ATOM 614 C C . PRO A 1 86 ? -15.528 -13.459 9.453 1.00 69.94 86 PRO A C 1
ATOM 616 O O . PRO A 1 86 ? -14.316 -13.489 9.239 1.00 69.94 86 PRO A O 1
ATOM 619 N N . ASP A 1 87 ? -16.396 -14.107 8.677 1.00 67.88 87 ASP A N 1
ATOM 620 C CA . ASP A 1 87 ? -16.008 -15.038 7.614 1.00 67.88 87 ASP A CA 1
ATOM 621 C C . ASP A 1 87 ? -15.233 -14.399 6.445 1.00 67.88 87 ASP A C 1
ATOM 623 O O . ASP A 1 87 ? -14.866 -15.089 5.501 1.00 67.88 87 ASP A O 1
ATOM 627 N N . VAL A 1 88 ? -14.973 -13.095 6.433 1.00 69.06 88 VAL A N 1
ATOM 628 C CA . VAL A 1 88 ? -14.267 -12.430 5.328 1.00 69.06 88 VAL A CA 1
ATOM 629 C C . VAL A 1 88 ? -12.751 -12.395 5.604 1.00 69.06 88 VAL A C 1
ATOM 631 O O . VAL A 1 88 ? -12.343 -12.045 6.714 1.00 69.06 88 VAL A O 1
ATOM 634 N N . PRO A 1 89 ? -11.885 -12.716 4.615 1.00 68.25 89 PRO A N 1
ATOM 635 C CA . PRO A 1 89 ? -10.434 -12.678 4.802 1.00 68.25 89 PRO A CA 1
ATOM 636 C C . PRO A 1 89 ? -9.926 -11.302 5.261 1.00 68.25 89 PRO A C 1
ATOM 638 O O . PRO A 1 89 ? -10.357 -10.266 4.749 1.00 68.25 89 PRO A O 1
ATOM 641 N N . ILE A 1 90 ? -8.940 -11.291 6.168 1.00 68.25 90 ILE A N 1
ATOM 642 C CA . ILE A 1 90 ? -8.319 -10.072 6.732 1.00 68.25 90 ILE A CA 1
ATOM 643 C C . ILE A 1 90 ? -7.831 -9.125 5.628 1.00 68.25 90 ILE A C 1
ATOM 645 O O . ILE A 1 90 ? -7.994 -7.911 5.710 1.00 68.25 90 ILE A O 1
ATOM 649 N N . THR A 1 91 ? -7.245 -9.663 4.564 1.00 64.44 91 THR A N 1
ATOM 650 C CA . THR A 1 91 ? -6.732 -8.869 3.441 1.00 64.44 91 THR A CA 1
ATOM 651 C C . THR A 1 91 ? -7.841 -8.262 2.591 1.00 64.44 91 THR A C 1
ATOM 653 O O . THR A 1 91 ? -7.695 -7.132 2.129 1.00 64.44 91 THR A O 1
ATOM 656 N N . THR A 1 92 ? -8.977 -8.951 2.439 1.00 68.88 92 THR A N 1
ATOM 657 C CA . THR A 1 92 ? -10.167 -8.388 1.785 1.00 68.88 92 THR A CA 1
ATOM 658 C C . THR A 1 92 ? -10.735 -7.224 2.596 1.00 68.88 92 THR A C 1
ATOM 660 O O . THR A 1 92 ? -11.072 -6.197 2.009 1.00 68.88 92 THR A O 1
ATOM 663 N N . PHE A 1 93 ? -10.779 -7.344 3.929 1.00 74.31 93 PHE A N 1
ATOM 664 C CA . PHE A 1 93 ? -11.134 -6.227 4.812 1.00 74.31 93 PHE A CA 1
ATOM 665 C C . PHE A 1 93 ? -10.171 -5.054 4.654 1.00 74.31 93 PHE A C 1
ATOM 667 O O . PHE A 1 93 ? -10.615 -3.943 4.383 1.00 74.31 93 PHE A O 1
ATOM 674 N N . GLY A 1 94 ? -8.861 -5.307 4.737 1.00 75.06 94 GLY A N 1
ATOM 675 C CA . GLY A 1 94 ? -7.846 -4.266 4.579 1.00 75.06 94 GLY A CA 1
ATOM 676 C C . GLY A 1 94 ? -7.955 -3.535 3.238 1.00 75.06 94 GLY A C 1
ATOM 677 O O . GLY A 1 94 ? -7.832 -2.313 3.195 1.00 75.06 94 GLY A O 1
ATOM 678 N N . TRP A 1 95 ? -8.237 -4.252 2.144 1.00 76.50 95 TRP A N 1
ATOM 679 C CA . TRP A 1 95 ? -8.392 -3.647 0.819 1.00 76.50 95 TRP A CA 1
ATOM 680 C C . TRP A 1 95 ? -9.664 -2.806 0.699 1.00 76.50 95 TRP A C 1
ATOM 682 O O . TRP A 1 95 ? -9.607 -1.665 0.246 1.00 76.50 95 TRP A O 1
ATOM 692 N N . ARG A 1 96 ? -10.809 -3.345 1.140 1.00 82.12 96 ARG A N 1
ATOM 693 C CA . ARG A 1 96 ? -12.089 -2.621 1.121 1.00 82.12 96 ARG A CA 1
ATOM 694 C C . ARG A 1 96 ? -12.025 -1.359 1.970 1.00 82.12 96 ARG A C 1
ATOM 696 O O . ARG A 1 96 ? -12.326 -0.286 1.463 1.00 82.12 96 ARG A O 1
ATOM 703 N N . ALA A 1 97 ? 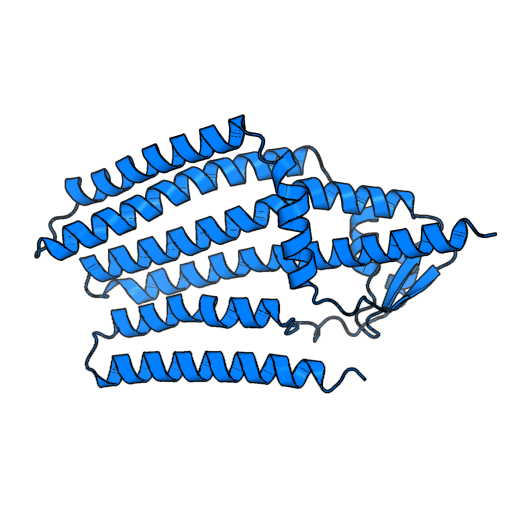-11.536 -1.478 3.200 1.00 81.06 97 ALA A N 1
ATOM 704 C CA . ALA A 1 97 ? -11.370 -0.342 4.095 1.00 81.06 97 ALA A CA 1
ATOM 705 C C . ALA A 1 97 ? -10.369 0.679 3.548 1.00 81.06 97 ALA A C 1
ATOM 707 O O . ALA A 1 97 ? -10.539 1.880 3.729 1.00 81.06 97 ALA A O 1
ATOM 708 N N . THR A 1 98 ? -9.341 0.233 2.817 1.00 83.38 98 THR A N 1
ATOM 709 C CA . THR A 1 98 ? -8.439 1.174 2.146 1.00 83.38 98 THR A CA 1
ATOM 710 C C . THR A 1 98 ? -9.189 1.968 1.086 1.00 83.38 98 THR A C 1
ATOM 712 O O . THR A 1 98 ? -9.087 3.187 1.066 1.00 83.38 98 THR A O 1
ATOM 715 N N . LEU A 1 99 ? -9.972 1.312 0.229 1.00 84.94 99 LEU A N 1
ATOM 716 C CA . LEU A 1 99 ? -10.754 2.003 -0.801 1.00 84.94 99 LEU A CA 1
ATOM 717 C C . LEU A 1 99 ? -11.802 2.953 -0.209 1.00 84.94 99 LEU A C 1
ATOM 719 O O . LEU A 1 99 ? -12.067 4.001 -0.791 1.00 84.94 99 LEU A O 1
ATOM 723 N N . GLU A 1 100 ? -12.361 2.605 0.946 1.00 88.31 100 GLU A N 1
ATOM 724 C CA . GLU A 1 100 ? -13.346 3.417 1.656 1.00 88.31 100 GLU A CA 1
ATOM 725 C C . GLU A 1 100 ? -12.722 4.649 2.329 1.00 88.31 100 GLU A C 1
ATOM 727 O O . GLU A 1 100 ? -13.245 5.757 2.209 1.00 88.31 100 GLU A O 1
ATOM 732 N N . HIS A 1 101 ? -11.571 4.487 2.990 1.00 87.75 101 HIS A N 1
ATOM 733 C CA . HIS A 1 101 ? -10.954 5.538 3.808 1.00 87.75 101 HIS A CA 1
ATOM 734 C C . HIS A 1 101 ? -9.840 6.328 3.102 1.00 87.75 101 HIS A C 1
ATOM 736 O O . HIS A 1 101 ? -9.403 7.364 3.600 1.00 87.75 101 HIS A O 1
ATOM 742 N N . LEU A 1 102 ? -9.383 5.905 1.922 1.00 86.00 102 LEU A N 1
ATOM 743 C CA . LEU A 1 102 ? -8.382 6.636 1.138 1.00 86.00 102 LEU A CA 1
ATOM 744 C C . LEU A 1 102 ? -8.888 7.957 0.511 1.00 86.00 102 LEU A C 1
ATOM 746 O O . LEU A 1 102 ? -8.126 8.929 0.526 1.00 86.00 102 LEU A O 1
ATOM 750 N N . PRO A 1 103 ? -10.123 8.064 -0.032 1.00 86.44 103 PRO A N 1
ATOM 751 C CA . PRO A 1 103 ? -10.624 9.297 -0.643 1.00 86.44 103 PRO A CA 1
ATOM 752 C C . PRO A 1 103 ? -10.516 10.564 0.227 1.00 86.44 103 PRO A C 1
ATOM 754 O O . PRO A 1 103 ? -10.055 11.580 -0.305 1.00 86.44 103 PRO A O 1
ATOM 757 N N . PRO A 1 104 ? -10.871 10.554 1.531 1.00 85.31 104 PRO A N 1
ATOM 758 C CA . PRO A 1 104 ? -10.710 11.738 2.377 1.00 85.31 104 PRO A CA 1
ATOM 759 C C . PRO A 1 104 ? -9.238 12.103 2.629 1.00 85.31 104 PRO A C 1
ATOM 761 O O . PRO A 1 104 ? -8.920 13.280 2.780 1.00 85.31 104 PRO A O 1
ATOM 764 N N . LEU A 1 105 ? -8.319 11.130 2.608 1.00 83.25 105 LEU A N 1
ATOM 765 C CA . LEU A 1 105 ? -6.878 11.363 2.795 1.00 83.25 105 LEU A CA 1
ATOM 766 C C . LEU A 1 105 ? -6.191 11.913 1.533 1.00 83.25 105 LEU A C 1
ATOM 768 O O . LEU A 1 105 ? -5.143 12.565 1.623 1.00 83.25 105 LEU A O 1
ATOM 772 N N . LEU A 1 106 ? -6.789 11.692 0.359 1.00 85.44 106 LEU A N 1
ATOM 773 C CA . LEU A 1 106 ? -6.325 12.179 -0.942 1.00 85.44 106 LEU A CA 1
ATOM 774 C C . LEU A 1 106 ? -7.380 13.085 -1.618 1.00 85.44 106 LEU A C 1
ATOM 776 O O . LEU A 1 106 ? -7.932 12.740 -2.675 1.00 85.44 106 LEU A O 1
ATOM 780 N N . PRO A 1 107 ? -7.638 14.293 -1.072 1.00 88.00 107 PRO A N 1
ATOM 781 C CA . PRO A 1 107 ? -8.534 15.257 -1.696 1.00 88.00 107 PRO A CA 1
ATOM 782 C C . PRO A 1 107 ? -8.055 15.636 -3.109 1.00 88.00 107 PRO A C 1
ATOM 784 O O . PRO A 1 107 ? -6.882 15.441 -3.452 1.00 88.00 107 PRO A O 1
ATOM 787 N N . PRO A 1 108 ? -8.932 16.212 -3.955 1.00 90.00 108 PRO A N 1
ATOM 788 C CA . PRO A 1 108 ? -8.611 16.535 -5.349 1.00 90.00 108 PRO A CA 1
ATOM 789 C C . PRO A 1 108 ? -7.300 17.316 -5.534 1.00 90.00 108 PRO A C 1
ATOM 791 O O . PRO A 1 108 ? -6.564 17.054 -6.481 1.00 90.00 108 PRO A O 1
ATOM 794 N N . ALA A 1 109 ? -6.967 18.225 -4.612 1.00 89.19 109 ALA A N 1
ATOM 795 C CA . ALA A 1 109 ? -5.713 18.979 -4.641 1.00 89.19 109 ALA A CA 1
ATOM 796 C C . ALA A 1 109 ? -4.470 18.079 -4.501 1.00 89.19 109 ALA A C 1
ATOM 798 O O . ALA A 1 109 ? -3.538 18.193 -5.294 1.00 89.19 109 ALA A O 1
ATOM 799 N N . ARG A 1 110 ? -4.481 17.132 -3.551 1.00 88.12 110 ARG A N 1
ATOM 800 C CA . ARG A 1 110 ? -3.399 16.149 -3.377 1.00 88.12 110 ARG A CA 1
ATOM 801 C C . ARG A 1 110 ? -3.291 15.228 -4.591 1.00 88.12 110 ARG A C 1
ATOM 803 O O . ARG A 1 110 ? -2.192 14.988 -5.073 1.00 88.12 110 ARG A O 1
ATOM 810 N N . ARG A 1 111 ? -4.422 14.792 -5.157 1.00 87.88 111 ARG A N 1
ATOM 811 C CA . ARG A 1 111 ? -4.434 14.005 -6.405 1.00 87.88 111 ARG A CA 1
ATOM 812 C C . ARG A 1 111 ? -3.805 14.758 -7.580 1.00 87.88 111 ARG A C 1
ATOM 814 O O . ARG A 1 111 ? -3.006 14.178 -8.303 1.00 87.88 111 ARG A O 1
ATOM 821 N N . ARG A 1 112 ? -4.100 16.052 -7.745 1.00 90.75 112 ARG A N 1
ATOM 822 C CA . ARG A 1 112 ? -3.449 16.896 -8.766 1.00 90.75 112 ARG A CA 1
ATOM 823 C C . ARG A 1 112 ? -1.945 17.028 -8.527 1.00 90.75 112 ARG A C 1
ATOM 825 O O . ARG A 1 112 ? -1.183 16.891 -9.476 1.00 90.75 112 ARG A O 1
ATOM 832 N N . ALA A 1 113 ? -1.521 17.241 -7.280 1.00 87.38 113 ALA A N 1
ATOM 833 C CA . ALA A 1 113 ? -0.102 17.307 -6.928 1.00 87.38 113 ALA A CA 1
ATOM 834 C C . ALA A 1 113 ? 0.632 15.999 -7.259 1.00 87.38 113 ALA A C 1
ATOM 836 O O . ALA A 1 113 ? 1.714 16.046 -7.836 1.00 87.38 113 ALA A O 1
ATOM 837 N N . LEU A 1 114 ? 0.014 14.845 -6.977 1.00 88.25 114 LEU A N 1
ATOM 838 C CA . LEU A 1 114 ? 0.535 13.540 -7.383 1.00 88.25 114 LEU A CA 1
ATOM 839 C C . LEU A 1 114 ? 0.676 13.445 -8.909 1.00 88.25 114 LEU A C 1
ATOM 841 O O . LEU A 1 114 ? 1.736 13.073 -9.389 1.00 88.25 114 LEU A O 1
ATOM 845 N N . ILE A 1 115 ? -0.339 13.837 -9.685 1.00 89.50 115 ILE A N 1
ATOM 846 C CA . ILE A 1 115 ? -0.264 13.801 -11.158 1.00 89.50 115 ILE A CA 1
ATOM 847 C C . ILE A 1 115 ? 0.896 14.661 -11.676 1.00 89.50 115 ILE A C 1
ATOM 849 O O . ILE A 1 115 ? 1.695 14.188 -12.481 1.00 89.50 115 ILE A O 1
ATOM 853 N N . ILE A 1 116 ? 1.018 15.901 -11.194 1.00 90.06 116 ILE A N 1
ATOM 854 C CA . ILE A 1 116 ? 2.099 16.814 -11.594 1.00 90.06 116 ILE A CA 1
ATOM 855 C C . ILE A 1 116 ? 3.459 16.216 -11.228 1.00 90.06 116 ILE A C 1
ATOM 857 O O . ILE A 1 116 ? 4.365 16.191 -12.058 1.00 90.06 116 ILE A O 1
ATOM 861 N N . ALA A 1 117 ? 3.591 15.688 -10.011 1.00 86.88 117 ALA A N 1
ATOM 862 C CA . ALA A 1 117 ? 4.815 15.043 -9.566 1.00 86.88 117 ALA A CA 1
ATOM 863 C C . ALA A 1 117 ? 5.160 13.810 -10.417 1.00 86.88 117 ALA A C 1
ATOM 865 O O . ALA A 1 117 ? 6.303 13.647 -10.831 1.00 86.88 117 ALA A O 1
ATOM 866 N N . GLY A 1 118 ? 4.173 12.979 -10.749 1.00 83.50 118 GLY A N 1
ATOM 867 C CA . GLY A 1 118 ? 4.356 11.833 -11.633 1.00 83.50 118 GLY A CA 1
ATOM 868 C C . GLY A 1 118 ? 4.875 12.245 -13.012 1.00 83.50 118 GLY A C 1
ATOM 869 O O . GLY A 1 118 ? 5.825 11.648 -13.505 1.00 83.50 118 GLY A O 1
ATOM 870 N N . LEU A 1 119 ? 4.318 13.304 -13.609 1.00 88.62 119 LEU A N 1
ATOM 871 C CA . LEU A 1 119 ? 4.776 13.819 -14.905 1.00 88.62 119 LEU A CA 1
ATOM 872 C C . LEU A 1 119 ? 6.206 14.375 -14.843 1.00 88.62 119 LEU A C 1
ATOM 874 O O . LEU A 1 119 ? 7.017 14.077 -15.718 1.00 88.62 119 LEU A O 1
ATOM 878 N N . LEU A 1 120 ? 6.536 15.145 -13.801 1.00 85.44 120 LEU A N 1
ATOM 879 C CA . LEU A 1 120 ? 7.888 15.678 -13.600 1.00 85.44 120 LEU A CA 1
ATOM 880 C C . LEU A 1 120 ? 8.909 14.557 -13.372 1.00 85.44 120 LEU A C 1
ATOM 882 O O . LEU A 1 120 ? 9.978 14.560 -13.980 1.00 85.44 120 LEU A O 1
ATOM 886 N N . GLY A 1 121 ? 8.561 13.577 -12.536 1.00 82.62 121 GLY A N 1
ATOM 887 C CA . GLY A 1 121 ? 9.383 12.398 -12.287 1.00 82.62 121 GLY A CA 1
ATOM 888 C C . GLY A 1 121 ? 9.595 11.564 -13.551 1.00 82.62 121 GLY A C 1
ATOM 889 O O . GLY A 1 121 ? 10.714 11.121 -13.800 1.00 82.62 121 GLY A O 1
ATOM 890 N N . ALA A 1 122 ? 8.558 11.405 -14.383 1.00 86.38 122 ALA A N 1
ATOM 891 C CA . ALA A 1 122 ? 8.667 10.721 -15.670 1.00 86.38 122 ALA A CA 1
ATOM 892 C C . ALA A 1 122 ? 9.647 11.422 -16.610 1.00 86.38 122 ALA A C 1
ATOM 894 O O . ALA A 1 122 ? 10.540 10.777 -17.160 1.00 86.38 122 ALA A O 1
ATOM 895 N N . GLY A 1 123 ? 9.511 12.744 -16.755 1.00 82.81 123 GLY A N 1
ATOM 896 C CA . GLY A 1 123 ? 10.412 13.549 -17.575 1.00 82.81 123 GLY A CA 1
ATOM 897 C C . GLY A 1 123 ? 11.864 13.446 -17.110 1.00 82.81 123 GLY A C 1
ATOM 898 O O . GLY A 1 123 ? 12.750 13.220 -17.930 1.00 82.81 123 GLY A O 1
ATOM 899 N N . ALA A 1 124 ? 12.103 13.530 -15.797 1.00 78.62 124 ALA A N 1
ATOM 900 C CA . ALA A 1 124 ? 13.439 13.386 -15.221 1.00 78.62 124 ALA A CA 1
ATOM 901 C C . ALA A 1 124 ? 14.038 11.989 -15.463 1.00 78.62 124 ALA A C 1
ATOM 903 O O . ALA A 1 124 ? 15.199 11.889 -15.852 1.00 78.62 124 ALA A O 1
ATOM 904 N N . GLY A 1 125 ? 13.249 10.923 -15.285 1.00 75.12 125 GLY A N 1
ATOM 905 C CA . GLY A 1 125 ? 13.690 9.547 -15.526 1.00 75.12 125 GLY A CA 1
ATOM 906 C C . GLY A 1 125 ? 14.083 9.297 -16.984 1.00 75.12 125 GLY A C 1
ATOM 907 O O . GLY A 1 125 ? 15.169 8.787 -17.245 1.00 75.12 125 GLY A O 1
ATOM 908 N N . VAL A 1 126 ? 13.248 9.735 -17.934 1.00 83.56 126 VAL A N 1
ATOM 909 C CA . VAL A 1 126 ? 13.540 9.646 -19.378 1.00 83.56 126 VAL A CA 1
ATOM 910 C C . VAL A 1 126 ? 14.789 10.451 -19.735 1.00 83.56 126 VAL A C 1
ATOM 912 O O . VAL A 1 126 ? 15.664 9.954 -20.443 1.00 83.56 126 VAL A O 1
ATOM 915 N N . TRP A 1 127 ? 14.893 11.683 -19.227 1.00 83.25 127 TRP A N 1
ATOM 916 C CA . TRP A 1 127 ? 16.039 12.556 -19.473 1.00 83.25 127 TRP A CA 1
ATOM 917 C C . TRP A 1 127 ? 17.346 11.941 -18.968 1.00 83.25 127 TRP A C 1
ATOM 919 O O . TRP A 1 127 ? 18.346 11.955 -19.682 1.00 83.25 127 TRP A O 1
ATOM 929 N N . MET A 1 128 ? 17.339 11.369 -17.760 1.00 75.88 128 MET A N 1
ATOM 930 C CA . MET A 1 128 ? 18.508 10.696 -17.193 1.00 75.88 128 MET A CA 1
ATOM 931 C C . MET A 1 128 ? 18.963 9.523 -18.058 1.00 75.88 128 MET A C 1
ATOM 933 O O . MET A 1 128 ? 20.160 9.373 -18.269 1.00 75.88 128 MET A O 1
ATOM 937 N N . THR A 1 129 ? 18.047 8.721 -18.602 1.00 74.69 129 THR A N 1
ATOM 938 C CA . THR A 1 129 ? 18.438 7.624 -19.495 1.00 74.69 129 THR A CA 1
ATOM 939 C C . THR A 1 129 ? 19.007 8.152 -20.809 1.00 74.69 129 THR A C 1
ATOM 941 O O . THR A 1 129 ? 20.113 7.781 -21.185 1.00 74.69 129 THR A O 1
ATOM 944 N N . LEU A 1 130 ? 18.311 9.071 -21.481 1.00 78.69 130 LEU A N 1
ATOM 945 C CA . LEU A 1 130 ? 18.746 9.590 -22.784 1.00 78.69 130 LEU A CA 1
ATOM 946 C C . LEU A 1 130 ? 20.044 10.410 -22.717 1.00 78.69 130 LEU A C 1
ATOM 948 O O . LEU A 1 130 ? 20.777 10.458 -23.697 1.00 78.69 130 LEU A O 1
ATOM 952 N N . GLY A 1 131 ? 20.317 11.067 -21.587 1.00 68.38 131 GLY A N 1
ATOM 953 C CA . GLY A 1 131 ? 21.493 11.919 -21.414 1.00 68.38 131 GLY A CA 1
ATOM 954 C C . GLY A 1 131 ? 22.731 11.218 -20.851 1.00 68.38 131 GLY A C 1
ATOM 955 O O . GLY A 1 131 ? 23.801 11.819 -20.878 1.00 68.38 131 GLY A O 1
ATOM 956 N N . LEU A 1 132 ? 22.600 10.002 -20.304 1.00 61.53 132 LEU A N 1
ATOM 957 C CA . LEU A 1 132 ? 23.676 9.340 -19.546 1.00 61.53 132 LEU A CA 1
ATOM 958 C C . LEU A 1 132 ? 23.982 7.903 -19.990 1.00 61.53 132 LEU A C 1
ATOM 960 O O . LEU A 1 132 ? 24.898 7.303 -19.430 1.00 61.53 132 LEU A O 1
ATOM 964 N N . THR A 1 133 ? 23.234 7.324 -20.938 1.00 64.75 133 THR A N 1
ATOM 965 C CA . THR A 1 133 ? 23.462 5.934 -21.376 1.00 64.75 133 THR A CA 1
ATOM 966 C C . THR A 1 133 ? 23.891 5.833 -22.836 1.00 64.75 133 THR A C 1
ATOM 968 O O . THR A 1 133 ? 23.128 6.150 -23.744 1.00 64.75 133 THR A O 1
ATOM 971 N N . ASP A 1 134 ? 25.094 5.298 -23.047 1.00 60.75 134 ASP A N 1
ATOM 972 C CA . ASP A 1 134 ? 25.608 4.871 -24.351 1.00 60.75 134 ASP A CA 1
ATOM 973 C C . ASP A 1 134 ? 25.250 3.392 -24.575 1.00 60.75 134 ASP A C 1
ATOM 975 O O . ASP A 1 134 ? 26.104 2.505 -24.534 1.00 60.75 134 ASP A O 1
ATOM 979 N N . ALA A 1 135 ? 23.957 3.088 -24.717 1.00 61.00 135 ALA A N 1
ATOM 980 C CA . ALA A 1 135 ? 23.525 1.717 -24.991 1.00 61.00 135 ALA A CA 1
ATOM 981 C C . ALA A 1 135 ? 23.788 1.339 -26.467 1.00 61.00 135 ALA A C 1
ATOM 983 O O . ALA A 1 135 ? 23.600 2.174 -27.357 1.00 61.00 135 ALA A O 1
ATOM 984 N N . PRO A 1 136 ? 24.190 0.086 -26.755 1.00 61.28 136 PRO A N 1
ATOM 985 C CA . PRO A 1 136 ? 24.629 -0.331 -28.088 1.00 61.28 136 PRO A CA 1
ATOM 986 C C . PRO A 1 136 ? 23.494 -0.418 -29.120 1.00 61.28 136 PRO A C 1
ATOM 988 O O . PRO A 1 136 ? 23.757 -0.311 -30.317 1.00 61.28 136 PRO A O 1
ATOM 991 N N . GLU A 1 137 ? 22.240 -0.602 -28.687 1.00 74.06 137 GLU A N 1
ATOM 992 C CA . GLU A 1 137 ? 21.094 -0.788 -29.585 1.00 74.06 137 GLU A CA 1
ATOM 993 C C . GLU A 1 137 ? 19.930 0.183 -29.283 1.00 74.06 137 GLU A C 1
ATOM 995 O O . GLU A 1 137 ? 19.525 0.320 -28.125 1.00 74.06 137 GLU A O 1
ATOM 1000 N N . PRO A 1 138 ? 19.294 0.801 -30.304 1.00 77.12 138 PRO A N 1
ATOM 1001 C CA . PRO A 1 138 ? 18.269 1.838 -30.110 1.00 77.12 138 PRO A CA 1
ATOM 1002 C C . PRO A 1 138 ? 17.033 1.393 -29.315 1.00 77.12 138 PRO A C 1
ATOM 1004 O O . PRO A 1 138 ? 16.414 2.192 -28.609 1.00 77.12 138 PRO A O 1
ATOM 1007 N N . TRP A 1 139 ? 16.648 0.118 -29.426 1.00 77.19 139 TRP A N 1
ATOM 1008 C CA . TRP A 1 139 ? 15.488 -0.415 -28.708 1.00 77.19 139 TRP A CA 1
ATOM 1009 C C . TRP A 1 139 ? 15.765 -0.576 -27.206 1.00 77.19 139 TRP A C 1
ATOM 1011 O O . TRP A 1 139 ? 14.842 -0.409 -26.408 1.00 77.19 139 TRP A O 1
ATOM 1021 N N . GLN A 1 140 ? 17.021 -0.836 -26.813 1.00 76.56 140 GLN A N 1
ATOM 1022 C CA . GLN A 1 140 ? 17.433 -0.930 -25.409 1.00 76.56 140 GLN A CA 1
ATOM 1023 C C . GLN A 1 140 ? 17.338 0.442 -24.746 1.00 76.56 140 GLN A C 1
ATOM 1025 O O . GLN A 1 140 ? 16.766 0.560 -23.663 1.00 76.56 140 GLN A O 1
ATOM 1030 N N . THR A 1 141 ? 17.798 1.492 -25.431 1.00 77.94 141 THR A N 1
ATOM 1031 C CA . THR A 1 141 ? 17.653 2.880 -24.974 1.00 77.94 141 THR A CA 1
ATOM 1032 C C . THR A 1 141 ? 16.182 3.269 -24.845 1.00 77.94 141 THR A C 1
ATOM 1034 O O . THR A 1 141 ? 15.782 3.826 -23.825 1.00 77.94 141 THR A O 1
ATOM 1037 N N . GLY A 1 142 ? 15.350 2.933 -25.838 1.00 78.69 142 GLY A N 1
ATOM 1038 C CA . GLY A 1 142 ? 13.916 3.242 -25.823 1.00 78.69 142 GLY A CA 1
ATOM 1039 C C . GLY A 1 142 ? 13.152 2.544 -24.691 1.00 78.69 142 GLY A C 1
ATOM 1040 O O . GLY A 1 142 ? 12.410 3.195 -23.952 1.00 78.69 142 GLY A O 1
ATOM 1041 N N . LEU A 1 143 ? 13.360 1.235 -24.515 1.00 78.50 143 LEU A N 1
ATOM 1042 C CA . LEU A 1 143 ? 12.737 0.453 -23.443 1.00 78.50 143 LEU A CA 1
ATOM 1043 C C . LEU A 1 143 ? 13.194 0.937 -22.061 1.00 78.50 143 LEU A C 1
ATOM 1045 O O . LEU A 1 143 ? 12.374 1.126 -21.163 1.00 78.50 143 LEU A O 1
ATOM 1049 N N . SER A 1 144 ? 14.492 1.184 -21.900 1.00 75.31 144 SER A N 1
ATOM 1050 C CA . SER A 1 144 ? 15.062 1.623 -20.626 1.00 75.31 144 SER A CA 1
ATOM 1051 C C . SER A 1 144 ? 14.611 3.033 -20.268 1.00 75.31 144 SER A C 1
ATOM 1053 O O . SER A 1 144 ? 14.249 3.268 -19.120 1.00 75.31 144 SER A O 1
ATOM 1055 N N . ALA A 1 145 ? 14.530 3.950 -21.238 1.00 81.25 145 ALA A N 1
ATOM 1056 C CA . ALA A 1 145 ? 14.021 5.300 -21.011 1.00 81.25 145 ALA A CA 1
ATOM 1057 C C . ALA A 1 145 ? 12.552 5.278 -20.570 1.00 81.25 145 ALA A C 1
ATOM 1059 O O . ALA A 1 145 ? 12.175 5.992 -19.641 1.00 81.25 145 ALA A O 1
ATOM 1060 N N . ALA A 1 146 ? 11.726 4.415 -21.170 1.00 80.12 146 ALA A N 1
ATOM 1061 C CA . ALA A 1 146 ? 10.343 4.234 -20.741 1.00 80.12 146 ALA A CA 1
ATOM 1062 C C . ALA A 1 146 ? 10.254 3.686 -19.304 1.00 80.12 146 ALA A C 1
ATOM 1064 O O . ALA A 1 146 ? 9.506 4.220 -18.483 1.00 80.12 146 ALA A O 1
ATOM 1065 N N . LEU A 1 147 ? 11.040 2.658 -18.971 1.00 80.81 147 LEU A N 1
ATOM 1066 C CA . LEU A 1 147 ? 11.037 2.039 -17.642 1.00 80.81 147 LEU A CA 1
ATOM 1067 C C . LEU A 1 147 ? 11.610 2.965 -16.554 1.00 80.81 147 LEU A C 1
ATOM 1069 O O . LEU A 1 147 ? 11.048 3.050 -15.458 1.00 80.81 147 LEU A O 1
ATOM 1073 N N . PHE A 1 148 ? 12.666 3.723 -16.847 1.00 79.81 148 PHE A N 1
ATOM 1074 C CA . PHE A 1 148 ? 13.182 4.755 -15.946 1.00 79.81 148 PHE A CA 1
ATOM 1075 C C . PHE A 1 148 ? 12.240 5.953 -15.833 1.00 79.81 148 PHE A C 1
ATOM 1077 O O . PHE A 1 148 ? 12.115 6.508 -14.744 1.00 79.81 148 PHE A O 1
ATOM 1084 N N . GLY A 1 149 ? 11.503 6.303 -16.889 1.00 75.00 149 GLY A N 1
ATOM 1085 C CA . GLY A 1 149 ? 10.393 7.252 -16.814 1.00 75.00 149 GLY A CA 1
ATOM 1086 C C . GLY A 1 149 ? 9.312 6.792 -15.830 1.00 75.00 149 GLY A C 1
ATOM 1087 O O . GLY A 1 149 ? 8.941 7.529 -14.919 1.00 75.00 149 GLY A O 1
ATOM 1088 N N . VAL A 1 150 ? 8.859 5.539 -15.933 1.00 79.44 150 VAL A N 1
ATOM 1089 C CA . VAL A 1 150 ? 7.905 4.954 -14.970 1.00 79.44 150 VAL A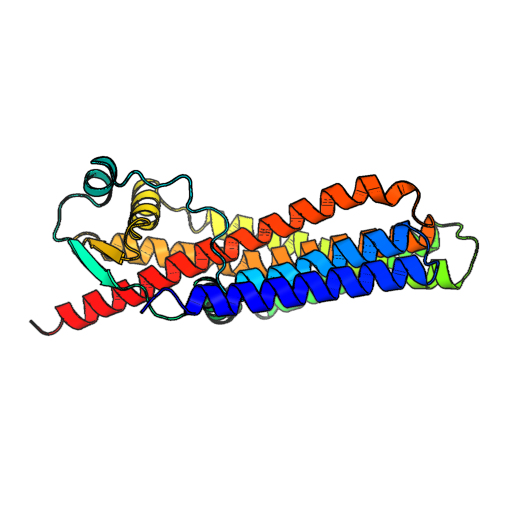 CA 1
ATOM 1090 C C . VAL A 1 150 ? 8.477 4.965 -13.551 1.00 79.44 150 VAL A C 1
ATOM 1092 O O . VAL A 1 150 ? 7.789 5.349 -12.605 1.00 79.44 150 VAL A O 1
ATOM 1095 N N . THR A 1 151 ? 9.750 4.603 -13.398 1.00 81.75 151 THR A N 1
ATOM 1096 C CA . THR A 1 151 ? 10.440 4.601 -12.102 1.00 81.75 151 THR A CA 1
ATOM 1097 C C . THR A 1 151 ? 10.477 6.004 -11.497 1.00 81.75 151 THR A C 1
ATOM 1099 O O . THR A 1 151 ? 10.049 6.191 -10.360 1.00 81.75 151 THR A O 1
ATOM 1102 N N . GLY A 1 152 ? 10.924 7.005 -12.257 1.00 71.25 152 GLY A N 1
ATOM 1103 C CA . GLY A 1 152 ? 11.015 8.393 -11.810 1.00 71.25 152 GLY A CA 1
ATOM 1104 C C . GLY A 1 152 ? 9.655 8.972 -11.422 1.00 71.25 152 GLY A C 1
ATOM 1105 O O . GLY A 1 152 ? 9.536 9.614 -10.376 1.00 71.25 152 GLY A O 1
ATOM 1106 N N . ALA A 1 153 ? 8.609 8.678 -12.201 1.00 84.19 153 ALA A N 1
ATOM 1107 C CA . ALA A 1 153 ? 7.238 9.069 -11.880 1.00 84.19 153 ALA A CA 1
ATOM 1108 C C . ALA A 1 153 ? 6.800 8.523 -10.515 1.00 84.19 153 ALA A C 1
ATOM 1110 O O . ALA A 1 153 ? 6.301 9.259 -9.663 1.00 84.19 153 ALA A O 1
ATOM 1111 N N . LEU A 1 154 ? 7.023 7.227 -10.293 1.00 81.88 154 LEU A N 1
ATOM 1112 C CA . LEU A 1 154 ? 6.608 6.534 -9.078 1.00 81.88 154 LEU A CA 1
ATOM 1113 C C . LEU A 1 154 ? 7.441 6.919 -7.856 1.00 81.88 154 LEU A C 1
ATOM 1115 O O . LEU A 1 154 ? 6.890 7.003 -6.762 1.00 81.88 154 LEU A O 1
ATOM 1119 N N . VAL A 1 155 ? 8.735 7.202 -8.019 1.00 78.00 155 VAL A N 1
ATOM 1120 C CA . VAL A 1 155 ? 9.593 7.678 -6.924 1.00 78.00 155 VAL A CA 1
ATOM 1121 C C . VAL A 1 155 ? 9.128 9.047 -6.433 1.00 78.00 155 VAL A C 1
ATOM 1123 O O . VAL A 1 155 ? 9.005 9.248 -5.225 1.00 78.00 155 VAL A O 1
ATOM 1126 N N . LEU A 1 156 ? 8.804 9.981 -7.333 1.00 76.50 156 LEU A N 1
ATOM 1127 C CA . LEU A 1 156 ? 8.351 11.309 -6.908 1.00 76.50 156 LEU A CA 1
ATOM 1128 C C . LEU A 1 156 ? 6.969 11.256 -6.236 1.00 76.50 156 LEU A C 1
ATOM 1130 O O . LEU A 1 156 ? 6.737 11.932 -5.231 1.00 76.50 156 LEU A O 1
ATOM 1134 N N . LEU A 1 157 ? 6.078 10.391 -6.731 1.00 84.06 157 LEU A N 1
ATOM 1135 C CA . LEU A 1 157 ? 4.817 10.058 -6.060 1.00 84.06 157 LEU A CA 1
ATOM 1136 C C . LEU A 1 157 ? 5.057 9.484 -4.656 1.00 84.06 157 LEU A C 1
ATOM 1138 O O . LEU A 1 157 ? 4.414 9.911 -3.697 1.00 84.06 157 LEU A O 1
ATOM 1142 N N . LEU A 1 158 ? 5.996 8.543 -4.528 1.00 83.00 158 LEU A N 1
ATOM 1143 C CA . LEU A 1 158 ? 6.344 7.889 -3.269 1.00 83.00 158 LEU A CA 1
ATOM 1144 C C . LEU A 1 158 ? 6.834 8.898 -2.225 1.00 83.00 158 LEU A C 1
ATOM 1146 O O . LEU A 1 158 ? 6.398 8.831 -1.080 1.00 83.00 158 LEU A O 1
ATOM 1150 N N . VAL A 1 159 ? 7.678 9.860 -2.611 1.00 78.12 159 VAL A N 1
ATOM 1151 C CA . VAL A 1 159 ? 8.167 10.918 -1.708 1.00 78.12 159 VAL A CA 1
ATOM 1152 C C . VAL A 1 159 ? 7.007 11.734 -1.133 1.00 78.12 159 VAL A C 1
ATOM 1154 O O . VAL A 1 159 ? 6.944 11.945 0.079 1.00 78.12 159 VAL A O 1
ATOM 1157 N N . LEU A 1 160 ? 6.056 12.152 -1.973 1.00 82.25 160 LEU A N 1
ATOM 1158 C CA . LEU A 1 160 ? 4.883 12.904 -1.516 1.00 82.25 160 LEU A CA 1
ATOM 1159 C C . LEU A 1 160 ? 3.974 12.066 -0.612 1.00 82.25 160 LEU A C 1
ATOM 1161 O O . LEU A 1 160 ? 3.517 12.552 0.423 1.00 82.25 160 LEU A O 1
ATOM 1165 N N . LEU A 1 161 ? 3.738 10.803 -0.973 1.00 84.62 161 LEU A N 1
ATOM 1166 C CA . LEU A 1 161 ? 2.938 9.889 -0.161 1.00 84.62 161 LEU A CA 1
ATOM 1167 C C . LEU A 1 161 ? 3.585 9.627 1.205 1.00 84.62 161 LEU A C 1
ATOM 1169 O O . LEU A 1 161 ? 2.882 9.635 2.212 1.00 84.62 161 LEU A O 1
ATOM 1173 N N . LEU A 1 162 ? 4.908 9.452 1.263 1.00 82.75 162 LEU A N 1
ATOM 1174 C CA . LEU A 1 162 ? 5.652 9.292 2.516 1.00 82.75 162 LEU A CA 1
ATOM 1175 C C . LEU A 1 162 ? 5.609 10.562 3.371 1.00 82.75 162 LEU A C 1
ATOM 1177 O O . LEU A 1 162 ? 5.427 10.470 4.584 1.00 82.75 162 LEU A O 1
ATOM 1181 N N . ALA A 1 163 ? 5.713 11.743 2.758 1.00 75.44 163 ALA A N 1
ATOM 1182 C CA . ALA A 1 163 ? 5.569 13.010 3.469 1.00 75.44 163 ALA A CA 1
ATOM 1183 C C . ALA A 1 163 ? 4.168 13.152 4.086 1.00 75.44 163 ALA A C 1
ATOM 1185 O O . ALA A 1 163 ? 4.033 13.517 5.253 1.00 75.44 163 ALA A O 1
ATOM 1186 N N . TRP A 1 164 ? 3.113 12.808 3.343 1.00 85.62 164 TRP A N 1
ATOM 1187 C CA . TRP A 1 164 ? 1.748 12.829 3.876 1.00 85.62 164 TRP A CA 1
ATOM 1188 C C . TRP A 1 164 ? 1.493 11.747 4.917 1.00 85.62 164 TRP A C 1
ATOM 1190 O O . TRP A 1 164 ? 0.781 12.018 5.878 1.00 85.62 164 TRP A O 1
ATOM 1200 N N . LEU A 1 165 ? 2.092 10.565 4.772 1.00 84.50 165 LEU A N 1
ATOM 1201 C CA . LEU A 1 165 ? 2.055 9.526 5.796 1.00 84.50 165 LEU A CA 1
ATOM 1202 C C . LEU A 1 165 ? 2.704 10.019 7.095 1.00 84.50 165 LEU A C 1
ATOM 1204 O O . LEU A 1 165 ? 2.145 9.811 8.166 1.00 84.50 165 LEU A O 1
ATOM 1208 N N . ALA A 1 166 ? 3.851 10.697 7.009 1.00 77.06 166 ALA A N 1
ATOM 1209 C CA . ALA A 1 166 ? 4.532 11.255 8.173 1.00 77.06 166 ALA A CA 1
ATOM 1210 C C . ALA A 1 166 ? 3.680 12.323 8.879 1.00 77.06 166 ALA A C 1
ATOM 1212 O O . ALA A 1 166 ? 3.603 12.327 10.106 1.00 77.06 166 ALA A O 1
ATOM 1213 N N . ILE A 1 167 ? 2.999 13.185 8.114 1.00 78.06 167 ILE A N 1
ATOM 1214 C CA . ILE A 1 167 ? 2.054 14.173 8.657 1.00 78.06 167 ILE A CA 1
ATOM 1215 C C . ILE A 1 167 ? 0.867 13.465 9.321 1.00 78.06 167 ILE A C 1
ATOM 1217 O O . ILE A 1 167 ? 0.598 13.700 10.493 1.00 78.06 167 ILE A O 1
ATOM 1221 N N . ALA A 1 168 ? 0.219 12.530 8.622 1.00 80.00 168 ALA A N 1
ATOM 1222 C CA . ALA A 1 168 ? -0.914 11.779 9.160 1.00 80.00 168 ALA A CA 1
ATOM 1223 C C . ALA A 1 168 ? -0.542 11.008 10.436 1.00 80.00 168 ALA A C 1
ATOM 1225 O O . ALA A 1 168 ? -1.314 10.970 11.387 1.00 80.00 168 ALA A O 1
ATOM 1226 N N . HIS A 1 169 ? 0.657 10.425 10.488 1.00 81.44 169 HIS A N 1
ATOM 1227 C CA . HIS A 1 169 ? 1.132 9.713 11.668 1.00 81.44 169 HIS A CA 1
ATOM 1228 C C . HIS A 1 169 ? 1.435 10.646 12.846 1.00 81.44 169 HIS A C 1
ATOM 1230 O O . HIS A 1 169 ? 1.160 10.291 13.990 1.00 81.44 169 HIS A O 1
ATOM 1236 N N . ARG A 1 170 ? 1.983 11.837 12.575 1.00 80.06 170 ARG A N 1
ATOM 1237 C CA . ARG A 1 170 ? 2.208 12.873 13.591 1.00 80.06 170 ARG A CA 1
ATOM 1238 C C . ARG A 1 170 ? 0.891 13.348 14.205 1.00 80.06 170 ARG A C 1
ATOM 1240 O O . ARG A 1 170 ? 0.838 13.562 15.412 1.00 80.06 170 ARG A O 1
ATOM 1247 N N . ASP A 1 171 ? -0.141 13.492 13.383 1.00 76.69 171 ASP A N 1
ATOM 1248 C CA . ASP A 1 171 ? -1.440 14.016 13.808 1.00 76.69 171 ASP A CA 1
ATOM 1249 C C . ASP A 1 171 ? -2.327 12.936 14.464 1.00 76.69 171 ASP A C 1
ATOM 1251 O O . ASP A 1 171 ? -3.259 13.264 15.192 1.00 76.69 171 ASP A O 1
ATOM 1255 N N . ALA A 1 172 ? -2.012 11.649 14.264 1.00 75.25 172 ALA A N 1
ATOM 1256 C CA . ALA A 1 172 ? -2.735 10.497 14.814 1.00 75.25 172 ALA A CA 1
ATOM 1257 C C . ALA A 1 172 ? -1.808 9.591 15.650 1.00 75.25 172 ALA A C 1
ATOM 1259 O O . ALA A 1 172 ? -1.568 8.423 15.318 1.00 75.25 172 ALA A O 1
ATOM 1260 N N . THR A 1 173 ? -1.241 10.138 16.731 1.00 74.94 173 THR A N 1
ATOM 1261 C CA . THR A 1 173 ? -0.362 9.364 17.620 1.00 74.94 173 THR A CA 1
ATOM 1262 C C . THR A 1 173 ? -1.167 8.453 18.545 1.00 74.94 173 THR A C 1
ATOM 1264 O O . THR A 1 173 ? -2.025 8.889 19.304 1.00 74.94 173 THR A O 1
ATOM 1267 N N . LEU A 1 174 ? -0.855 7.158 18.480 1.00 74.38 174 LEU A N 1
ATOM 1268 C CA . LEU A 1 174 ? -1.571 6.115 19.212 1.00 74.38 174 LEU A CA 1
ATOM 1269 C C . LEU A 1 174 ? -0.867 5.824 20.536 1.00 74.38 174 LEU A C 1
ATOM 1271 O O . LEU A 1 174 ? 0.277 5.338 20.523 1.00 74.38 174 LEU A O 1
ATOM 1275 N N . ASP A 1 175 ? -1.558 6.094 21.648 1.00 82.12 175 ASP A N 1
ATOM 1276 C CA . ASP A 1 175 ? -1.053 5.823 22.994 1.00 82.12 175 ASP A CA 1
ATOM 1277 C C . ASP A 1 175 ? -0.697 4.336 23.165 1.00 82.12 175 ASP A C 1
ATOM 1279 O O . ASP A 1 175 ? -1.272 3.425 22.555 1.00 82.12 175 ASP A O 1
ATOM 1283 N N . ARG A 1 176 ? 0.302 4.070 24.009 1.00 79.62 176 ARG A N 1
ATOM 1284 C CA . ARG A 1 176 ? 0.825 2.723 24.235 1.00 79.62 176 ARG A CA 1
ATOM 1285 C C . ARG A 1 176 ? -0.237 1.792 24.821 1.00 79.62 176 ARG A C 1
ATOM 1287 O O . ARG A 1 176 ? -0.185 0.591 24.544 1.00 79.62 176 ARG A O 1
ATOM 1294 N N . SER A 1 177 ? -1.170 2.314 25.620 1.00 79.31 177 SER A N 1
ATOM 1295 C CA . SER A 1 177 ? -2.243 1.516 26.219 1.00 79.31 177 SER A CA 1
ATOM 1296 C C . SER A 1 177 ? -3.266 1.066 25.167 1.00 79.31 177 SER A C 1
ATOM 1298 O O . SER A 1 177 ? -3.523 -0.133 25.053 1.00 79.31 177 SER A O 1
ATOM 1300 N N . THR A 1 178 ? -3.749 1.985 24.328 1.00 80.31 178 THR A N 1
ATOM 1301 C CA . THR A 1 178 ? -4.680 1.716 23.221 1.00 80.31 178 THR A CA 1
ATOM 1302 C C . THR A 1 178 ? -4.068 0.782 22.182 1.00 80.31 178 THR A C 1
ATOM 1304 O O . THR A 1 178 ? -4.724 -0.133 21.684 1.00 80.31 178 THR A O 1
ATOM 1307 N N . ARG A 1 179 ? -2.765 0.932 21.908 1.00 78.75 179 ARG A N 1
ATOM 1308 C CA . ARG A 1 179 ? -2.035 0.037 21.000 1.00 78.75 179 ARG A CA 1
ATOM 1309 C C . ARG A 1 179 ? -2.045 -1.405 21.492 1.00 78.75 179 ARG A C 1
ATOM 1311 O O . ARG A 1 179 ? -2.366 -2.307 20.723 1.00 78.75 179 ARG A O 1
ATOM 1318 N N . ARG A 1 180 ? -1.703 -1.613 22.767 1.00 77.31 180 ARG A N 1
ATOM 1319 C CA . ARG A 1 180 ? -1.708 -2.944 23.389 1.00 77.31 180 ARG A CA 1
ATOM 1320 C C . ARG A 1 180 ? -3.103 -3.541 23.411 1.00 77.31 180 ARG A C 1
ATOM 1322 O O . ARG A 1 180 ? -3.247 -4.737 23.184 1.00 77.31 180 ARG A O 1
ATOM 1329 N N . LEU A 1 181 ? -4.110 -2.711 23.658 1.00 78.88 181 LEU A N 1
ATOM 1330 C CA . LEU A 1 181 ? -5.489 -3.154 23.673 1.00 78.88 181 LEU A CA 1
ATOM 1331 C C . LEU A 1 181 ? -5.910 -3.665 22.286 1.00 78.88 181 LEU A C 1
ATOM 1333 O O . LEU A 1 181 ? -6.404 -4.786 22.192 1.00 78.88 181 LEU A O 1
ATOM 1337 N N . LEU A 1 182 ? -5.623 -2.930 21.204 1.00 76.69 182 LEU A N 1
ATOM 1338 C CA . LEU A 1 182 ? -5.879 -3.392 19.829 1.00 76.69 182 LEU A CA 1
ATOM 1339 C C . LEU A 1 182 ? -5.138 -4.698 19.497 1.00 76.69 182 LEU A C 1
ATOM 1341 O O . LEU A 1 182 ? -5.718 -5.607 18.909 1.00 76.69 182 LEU A O 1
ATOM 1345 N N . GLU A 1 183 ? -3.865 -4.810 19.883 1.00 75.38 183 GLU A N 1
ATOM 1346 C CA . GLU A 1 183 ? -3.047 -6.006 19.632 1.00 75.38 183 GLU A CA 1
ATOM 1347 C C . GLU A 1 183 ? -3.573 -7.249 20.361 1.00 75.38 183 GLU A C 1
ATOM 1349 O O . GLU A 1 183 ? -3.494 -8.354 19.827 1.00 75.38 183 GLU A O 1
ATOM 1354 N N . GLN A 1 184 ? -4.121 -7.077 21.565 1.00 76.12 184 GLN A N 1
ATOM 1355 C CA . GLN A 1 184 ? -4.632 -8.174 22.390 1.00 76.12 184 GLN A CA 1
ATOM 1356 C C . GLN A 1 184 ? -6.125 -8.465 22.203 1.00 76.12 184 GLN A C 1
ATOM 1358 O O . GLN A 1 184 ? -6.616 -9.476 22.709 1.00 76.12 184 GLN A O 1
ATOM 1363 N N . SER A 1 185 ? -6.839 -7.616 21.462 1.00 74.19 185 SER A N 1
ATOM 1364 C CA . SER A 1 185 ? -8.265 -7.799 21.168 1.00 74.19 185 SER A CA 1
ATOM 1365 C C . SER A 1 185 ? -8.533 -9.003 20.270 1.00 74.19 185 SER A C 1
ATOM 1367 O O . SER A 1 185 ? -9.658 -9.473 20.214 1.00 74.19 185 SER A O 1
ATOM 1369 N N . ILE A 1 186 ? -7.535 -9.546 19.573 1.00 71.94 186 ILE A N 1
ATOM 1370 C CA . ILE A 1 186 ? -7.689 -10.780 18.794 1.00 71.94 186 ILE A CA 1
ATOM 1371 C C . ILE A 1 186 ? -6.950 -11.892 19.524 1.00 71.94 186 ILE A C 1
ATOM 1373 O O . ILE A 1 186 ? -5.734 -11.825 19.694 1.00 71.94 186 ILE A O 1
ATOM 1377 N N . ASN A 1 187 ? -7.671 -12.933 19.941 1.00 65.75 187 ASN A N 1
ATOM 1378 C CA . ASN A 1 187 ? -7.055 -14.116 20.519 1.00 65.75 187 ASN A CA 1
ATOM 1379 C C . ASN A 1 187 ? -6.490 -15.008 19.396 1.00 65.75 187 ASN A C 1
ATOM 1381 O O . ASN A 1 187 ? -7.276 -15.626 18.674 1.00 65.75 187 ASN A O 1
ATOM 1385 N N . PRO A 1 188 ? -5.156 -15.149 19.276 1.00 59.69 188 PRO A N 1
ATOM 1386 C CA . PRO A 1 188 ? -4.544 -15.943 18.214 1.00 59.69 188 PRO A CA 1
ATOM 1387 C C . PRO A 1 188 ? -4.785 -17.452 18.365 1.00 59.69 188 PRO A C 1
ATOM 1389 O O . PRO A 1 188 ? -4.602 -18.191 17.405 1.00 59.69 188 PRO A O 1
ATOM 1392 N N . ALA A 1 189 ? -5.171 -17.931 19.555 1.00 58.56 189 ALA A N 1
ATOM 1393 C CA . ALA A 1 189 ? -5.362 -19.359 19.811 1.00 58.56 189 ALA A CA 1
ATOM 1394 C C . ALA A 1 189 ? -6.720 -19.882 19.321 1.00 58.56 189 ALA A C 1
ATOM 1396 O O . ALA A 1 189 ? -6.803 -21.010 18.842 1.00 58.56 189 ALA A O 1
ATOM 1397 N N . ASN A 1 190 ? -7.770 -19.064 19.440 1.00 61.72 190 ASN A N 1
ATOM 1398 C CA . ASN A 1 190 ? -9.152 -19.482 19.182 1.00 61.72 190 ASN A CA 1
ATOM 1399 C C . ASN A 1 190 ? -9.840 -18.657 18.087 1.00 61.72 190 ASN A C 1
ATOM 1401 O O . ASN A 1 190 ? -11.026 -18.864 17.860 1.00 61.72 190 ASN A O 1
ATOM 1405 N N . ASP A 1 191 ? -9.130 -17.723 17.440 1.00 65.69 191 ASP A N 1
ATOM 1406 C CA . ASP A 1 191 ? -9.686 -16.820 16.422 1.00 65.69 191 ASP A CA 1
ATOM 1407 C C . ASP A 1 191 ? -10.966 -16.113 16.890 1.00 65.69 191 ASP A C 1
ATOM 1409 O O . ASP A 1 191 ? -11.955 -16.017 16.168 1.00 65.69 191 ASP A O 1
ATOM 1413 N N . ARG A 1 192 ? -10.936 -15.621 18.133 1.00 73.44 192 ARG A N 1
ATOM 1414 C CA . ARG A 1 192 ? -12.023 -14.840 18.727 1.00 73.44 192 ARG A CA 1
ATOM 1415 C C . ARG A 1 192 ? -11.587 -13.421 19.008 1.00 73.44 192 ARG A C 1
ATOM 1417 O O . ARG A 1 192 ? -10.464 -13.190 19.464 1.00 73.44 192 ARG A O 1
ATOM 1424 N N . ILE A 1 193 ? -12.497 -12.489 18.771 1.00 79.00 193 ILE A N 1
ATOM 1425 C CA . ILE A 1 193 ? -12.319 -11.078 19.085 1.00 79.00 193 ILE A CA 1
ATOM 1426 C C . ILE A 1 193 ? -12.835 -10.852 20.506 1.00 79.00 193 ILE A C 1
ATOM 1428 O O . ILE A 1 193 ? -13.959 -11.216 20.835 1.00 79.00 193 ILE A O 1
ATOM 1432 N N . ARG A 1 194 ? -11.987 -10.295 21.364 1.00 79.75 194 ARG A N 1
ATOM 1433 C CA . ARG A 1 194 ? -12.249 -9.970 22.763 1.00 79.75 194 ARG A CA 1
ATOM 1434 C C . ARG A 1 194 ? -12.367 -8.468 22.902 1.00 79.75 194 ARG A C 1
ATOM 1436 O O . ARG A 1 194 ? -11.395 -7.752 22.676 1.00 79.75 194 ARG A O 1
ATOM 1443 N N . ILE A 1 195 ? -13.540 -8.006 23.305 1.00 81.06 195 ILE A N 1
ATOM 1444 C CA . ILE A 1 195 ? -13.819 -6.587 23.503 1.00 81.06 195 ILE A CA 1
ATOM 1445 C C . ILE A 1 195 ? -14.134 -6.364 24.975 1.00 81.06 195 ILE A C 1
ATOM 1447 O O . ILE A 1 195 ? -15.038 -6.993 25.524 1.00 81.06 195 ILE A O 1
ATOM 1451 N N . ASN A 1 196 ? -13.384 -5.461 25.608 1.00 82.25 196 ASN A N 1
ATOM 1452 C CA . ASN A 1 196 ? -13.725 -4.964 26.935 1.00 82.25 196 ASN A CA 1
ATOM 1453 C C . ASN A 1 196 ? -14.793 -3.868 26.793 1.00 82.25 196 ASN A C 1
ATOM 1455 O O . ASN A 1 196 ? -14.531 -2.821 26.196 1.00 82.25 196 ASN A O 1
ATOM 1459 N N . THR A 1 197 ? -15.982 -4.099 27.353 1.00 80.38 197 THR A N 1
ATOM 1460 C CA . THR A 1 197 ? -17.114 -3.159 27.290 1.00 80.38 197 THR A CA 1
ATOM 1461 C C . THR A 1 197 ? -16.856 -1.852 28.042 1.00 80.38 197 THR A C 1
ATOM 1463 O O . THR A 1 197 ? -17.450 -0.831 27.708 1.00 80.38 197 THR A O 1
ATOM 1466 N N . ALA A 1 198 ? -15.925 -1.839 28.998 1.00 80.12 198 ALA A N 1
ATOM 1467 C CA . ALA A 1 198 ? -15.526 -0.628 29.713 1.00 80.12 198 ALA A CA 1
ATOM 1468 C C . ALA A 1 198 ? -14.574 0.275 28.904 1.00 80.12 198 ALA A C 1
ATOM 1470 O O . ALA A 1 198 ? -14.340 1.413 29.295 1.00 80.12 198 ALA A O 1
ATOM 1471 N N . ARG A 1 199 ? -14.005 -0.217 27.790 1.00 81.06 199 ARG A N 1
ATOM 1472 C CA . ARG A 1 199 ? -12.992 0.491 26.977 1.00 81.06 199 ARG A CA 1
ATOM 1473 C C . ARG A 1 199 ? -13.383 0.596 25.498 1.00 81.06 199 ARG A C 1
ATOM 1475 O O . ARG A 1 199 ? -12.531 0.579 24.610 1.00 81.06 199 ARG A O 1
ATOM 1482 N N . LEU A 1 200 ? -14.687 0.679 25.226 1.00 85.00 200 LEU A N 1
ATOM 1483 C CA . LEU A 1 200 ? -15.228 0.776 23.863 1.00 85.00 200 LEU A CA 1
ATOM 1484 C C . LEU A 1 200 ? -14.824 2.078 23.161 1.00 85.00 200 LEU A C 1
ATOM 1486 O O . LEU A 1 200 ? -14.714 2.095 21.936 1.00 85.00 200 LEU A O 1
ATOM 1490 N N . GLU A 1 201 ? -14.650 3.163 23.914 1.00 85.69 201 GLU A N 1
ATOM 1491 C CA . GLU A 1 201 ? -14.237 4.468 23.386 1.00 85.69 201 GLU A CA 1
ATOM 1492 C C . GLU A 1 201 ? -12.759 4.448 22.987 1.00 85.69 201 GLU A C 1
ATOM 1494 O O . GLU A 1 201 ? -12.452 4.742 21.834 1.00 85.69 201 GLU A O 1
ATOM 1499 N N . ASP A 1 202 ? -11.874 3.955 23.861 1.00 84.38 202 ASP A N 1
ATOM 1500 C CA . ASP A 1 202 ? -10.448 3.763 23.557 1.00 84.38 202 ASP A CA 1
ATOM 1501 C C . ASP A 1 202 ? -10.237 2.894 22.304 1.00 84.38 202 ASP A C 1
ATOM 1503 O O . ASP A 1 202 ? -9.377 3.174 21.467 1.00 84.38 202 ASP A O 1
ATOM 1507 N N . LEU A 1 203 ? -11.027 1.820 22.160 1.00 83.88 203 LEU A N 1
ATOM 1508 C CA . LEU A 1 203 ? -11.000 0.953 20.978 1.00 83.88 203 LEU A CA 1
ATOM 1509 C C . LEU A 1 203 ? -11.364 1.705 19.703 1.00 83.88 203 LEU A C 1
ATOM 1511 O O . LEU A 1 203 ? -10.672 1.566 18.693 1.00 83.88 203 LEU A O 1
ATOM 1515 N N . GLN A 1 204 ? -12.445 2.481 19.756 1.00 87.44 204 GLN A N 1
ATOM 1516 C CA . GLN A 1 204 ? -12.916 3.273 18.627 1.00 87.44 204 GLN A CA 1
ATOM 1517 C C . GLN A 1 204 ? -11.876 4.317 18.223 1.00 87.44 204 GLN A C 1
ATOM 1519 O O . GLN A 1 204 ? -11.526 4.400 17.050 1.00 87.44 204 GLN A O 1
ATOM 1524 N N . GLU A 1 205 ? -11.326 5.046 19.194 1.00 85.88 205 GLU A N 1
ATOM 1525 C CA . GLU A 1 205 ? -10.284 6.041 18.952 1.00 85.88 205 GLU A CA 1
ATOM 1526 C C . GLU A 1 205 ? -9.050 5.398 18.305 1.00 85.88 205 GLU A C 1
ATOM 1528 O O . GLU A 1 205 ? -8.525 5.889 17.303 1.00 85.88 205 GLU A O 1
ATOM 1533 N N . GLY A 1 206 ? -8.627 4.236 18.813 1.00 84.12 206 GLY A N 1
ATOM 1534 C CA . GLY A 1 206 ? -7.537 3.468 18.227 1.00 84.12 206 GLY A CA 1
ATOM 1535 C C . GLY A 1 206 ? -7.808 3.042 16.780 1.00 84.12 206 GLY A C 1
ATOM 1536 O O . GLY A 1 206 ? -6.900 3.096 15.949 1.00 84.12 206 GLY A O 1
ATOM 1537 N N . ILE A 1 207 ? -9.035 2.632 16.452 1.00 87.38 207 ILE A N 1
ATOM 1538 C CA . ILE A 1 207 ? -9.439 2.271 15.083 1.00 87.38 207 ILE A CA 1
ATOM 1539 C C . ILE A 1 207 ? -9.422 3.502 14.172 1.00 87.38 207 ILE A C 1
ATOM 1541 O O . ILE A 1 207 ? -8.843 3.449 13.085 1.00 87.38 207 ILE A O 1
ATOM 1545 N N . ASP A 1 208 ? -9.990 4.620 14.614 1.00 88.06 208 ASP A N 1
ATOM 1546 C CA . ASP A 1 208 ? -10.085 5.840 13.810 1.00 88.06 208 ASP A CA 1
ATOM 1547 C C . ASP A 1 208 ? -8.698 6.428 13.509 1.00 88.06 208 ASP A C 1
ATOM 1549 O O . ASP A 1 208 ? -8.405 6.811 12.372 1.00 88.06 208 ASP A O 1
ATOM 1553 N N . GLN A 1 209 ? -7.776 6.370 14.473 1.00 84.75 209 GLN A N 1
ATOM 1554 C CA . GLN A 1 209 ? -6.373 6.728 14.251 1.00 84.75 209 GLN A CA 1
ATOM 1555 C C . GLN A 1 209 ? -5.683 5.801 13.233 1.00 84.75 209 GLN A C 1
ATOM 1557 O O . GLN A 1 209 ? -4.887 6.255 12.408 1.00 84.75 209 GLN A O 1
ATOM 1562 N N . ARG A 1 210 ? -5.993 4.495 13.229 1.00 84.31 210 ARG A N 1
ATOM 1563 C CA . ARG A 1 210 ? -5.469 3.559 12.214 1.00 84.31 210 ARG A CA 1
ATOM 1564 C C . ARG A 1 210 ? -6.043 3.867 10.829 1.00 84.31 210 ARG A C 1
ATOM 1566 O O . ARG A 1 210 ? -5.280 3.865 9.862 1.00 84.31 210 ARG A O 1
ATOM 1573 N N . ARG A 1 211 ? -7.332 4.203 10.729 1.00 88.31 211 ARG A N 1
ATOM 1574 C CA . ARG A 1 211 ? -7.994 4.627 9.479 1.00 88.31 211 ARG A CA 1
ATOM 1575 C C . ARG A 1 211 ? -7.410 5.916 8.900 1.00 88.31 211 ARG A C 1
ATOM 1577 O O . ARG A 1 211 ? -7.419 6.078 7.685 1.00 88.31 211 ARG A O 1
ATOM 1584 N N . ALA A 1 212 ? -6.832 6.790 9.723 1.00 85.19 212 ALA A N 1
ATOM 1585 C CA . ALA A 1 212 ? -6.158 8.003 9.254 1.00 85.19 212 ALA A CA 1
ATOM 1586 C C . ALA A 1 212 ? -4.793 7.745 8.574 1.00 85.19 212 ALA A C 1
ATOM 1588 O O . ALA A 1 212 ? -4.326 8.577 7.796 1.00 85.19 212 ALA A O 1
ATOM 1589 N N . VAL A 1 213 ? -4.145 6.606 8.852 1.00 83.94 213 VAL A N 1
ATOM 1590 C CA . VAL A 1 213 ? -2.749 6.340 8.445 1.00 83.94 213 VAL A CA 1
ATOM 1591 C C . VAL A 1 213 ? -2.637 5.160 7.479 1.00 83.94 213 VAL A C 1
ATOM 1593 O O . VAL A 1 213 ? -1.985 5.254 6.441 1.00 83.94 213 VAL A O 1
ATOM 1596 N N . TYR A 1 214 ? -3.270 4.034 7.800 1.00 83.25 214 TYR A N 1
ATOM 1597 C CA . TYR A 1 214 ? -3.072 2.771 7.087 1.00 83.25 214 TYR A CA 1
ATOM 1598 C C . TYR A 1 214 ? -3.517 2.767 5.622 1.00 83.25 214 TYR A C 1
ATOM 1600 O O . TYR A 1 214 ? -2.810 2.147 4.823 1.00 83.25 214 TYR A O 1
ATOM 1608 N N . PRO A 1 215 ? -4.593 3.468 5.211 1.00 86.25 215 PRO A N 1
ATOM 1609 C CA . PRO A 1 215 ? -4.975 3.506 3.803 1.00 86.25 215 PRO A CA 1
ATOM 1610 C C . PRO A 1 215 ? -3.874 4.069 2.893 1.00 86.25 215 PRO A C 1
ATOM 1612 O O . PRO A 1 215 ? -3.775 3.659 1.740 1.00 86.25 215 PRO A O 1
ATOM 1615 N N . LEU A 1 216 ? -3.005 4.961 3.399 1.00 84.25 216 LEU A N 1
ATOM 1616 C CA . LEU A 1 216 ? -1.879 5.519 2.636 1.00 84.25 216 LEU A CA 1
ATOM 1617 C C . LEU A 1 216 ? -0.745 4.507 2.407 1.00 84.25 216 LEU A C 1
ATOM 1619 O O . LEU A 1 216 ? 0.011 4.654 1.449 1.00 84.25 216 LEU A O 1
ATOM 1623 N N . LEU A 1 217 ? -0.632 3.457 3.228 1.00 82.56 217 LEU A N 1
ATOM 1624 C CA . LEU A 1 217 ? 0.416 2.440 3.076 1.00 82.56 217 LEU A CA 1
ATOM 1625 C C . LEU A 1 217 ? 0.248 1.616 1.796 1.00 82.56 217 LEU A C 1
ATOM 1627 O O . LEU A 1 217 ? 1.237 1.167 1.225 1.00 82.56 217 LEU A O 1
ATOM 1631 N N . VAL A 1 218 ? -0.984 1.444 1.318 1.00 83.19 218 VAL A N 1
ATOM 1632 C CA . VAL A 1 218 ? -1.279 0.683 0.098 1.00 83.19 218 VAL A CA 1
ATOM 1633 C C . VAL A 1 218 ? -0.735 1.350 -1.169 1.00 83.19 218 VAL A C 1
ATOM 1635 O O . VAL A 1 218 ? 0.035 0.700 -1.877 1.00 83.19 218 VAL A O 1
ATOM 1638 N N . PRO A 1 219 ? -1.060 2.621 -1.489 1.00 83.31 219 PRO A N 1
ATOM 1639 C CA . PRO A 1 219 ? -0.475 3.282 -2.650 1.00 83.31 219 PRO A CA 1
ATOM 1640 C C . PRO A 1 219 ? 1.048 3.440 -2.524 1.00 83.31 219 PRO A C 1
ATOM 1642 O O . PRO A 1 219 ? 1.732 3.411 -3.544 1.00 83.31 219 PRO A O 1
ATOM 1645 N N . ILE A 1 220 ? 1.597 3.537 -1.306 1.00 81.69 220 ILE A N 1
ATOM 1646 C CA . ILE A 1 220 ? 3.050 3.522 -1.053 1.00 81.69 220 ILE A CA 1
ATOM 1647 C C . ILE A 1 220 ? 3.652 2.166 -1.436 1.00 81.69 220 ILE A C 1
ATOM 1649 O O . ILE A 1 220 ? 4.593 2.120 -2.227 1.00 81.69 220 ILE A O 1
ATOM 1653 N N . ALA A 1 221 ? 3.093 1.066 -0.925 1.00 80.12 221 ALA A N 1
ATOM 1654 C CA . ALA A 1 221 ? 3.554 -0.287 -1.225 1.00 80.12 221 ALA A CA 1
ATOM 1655 C C . ALA A 1 221 ? 3.462 -0.588 -2.727 1.00 80.12 221 ALA A C 1
ATOM 1657 O O . ALA A 1 221 ? 4.419 -1.096 -3.313 1.00 80.12 221 ALA A O 1
ATOM 1658 N N . ALA A 1 222 ? 2.355 -0.204 -3.370 1.00 82.25 222 ALA A N 1
ATOM 1659 C CA . ALA A 1 222 ? 2.167 -0.346 -4.810 1.00 82.25 222 ALA A CA 1
ATOM 1660 C C . ALA A 1 222 ? 3.201 0.462 -5.606 1.00 82.25 222 ALA A C 1
ATOM 1662 O O . ALA A 1 222 ? 3.893 -0.103 -6.452 1.00 82.25 222 ALA A O 1
ATOM 1663 N N . SER A 1 223 ? 3.364 1.753 -5.295 1.00 79.94 223 SER A N 1
ATOM 1664 C CA . SER A 1 223 ? 4.298 2.630 -6.012 1.00 79.94 223 SER A CA 1
ATOM 1665 C C . SER A 1 223 ? 5.744 2.162 -5.856 1.00 79.94 223 SER A C 1
ATOM 1667 O O . SER A 1 223 ? 6.465 2.077 -6.846 1.00 79.94 223 SER A O 1
ATOM 1669 N N . ALA A 1 224 ? 6.155 1.786 -4.641 1.00 79.50 224 ALA A N 1
ATOM 1670 C CA . ALA A 1 224 ? 7.494 1.268 -4.376 1.00 79.50 224 ALA A CA 1
ATOM 1671 C C . ALA A 1 224 ? 7.751 -0.060 -5.106 1.00 79.50 224 ALA A C 1
ATOM 1673 O O . ALA A 1 224 ? 8.809 -0.238 -5.705 1.00 79.50 224 ALA A O 1
ATOM 1674 N N . THR A 1 225 ? 6.777 -0.978 -5.101 1.00 78.56 225 THR A N 1
ATOM 1675 C CA . THR A 1 225 ? 6.904 -2.274 -5.788 1.00 78.56 225 THR A CA 1
ATOM 1676 C C . THR A 1 225 ? 7.075 -2.076 -7.293 1.00 78.56 225 THR A C 1
ATOM 1678 O O . THR A 1 225 ? 8.012 -2.618 -7.876 1.00 78.56 225 THR A O 1
ATOM 1681 N N . VAL A 1 226 ? 6.216 -1.265 -7.920 1.00 79.56 226 VAL A N 1
ATOM 1682 C CA . VAL A 1 226 ? 6.275 -1.026 -9.370 1.00 79.56 226 VAL A CA 1
ATOM 1683 C C . VAL A 1 226 ? 7.538 -0.250 -9.753 1.00 79.56 226 VAL A C 1
ATOM 1685 O O . VAL A 1 226 ? 8.165 -0.599 -10.748 1.00 79.56 226 VAL A O 1
ATOM 1688 N N . ALA A 1 227 ? 7.964 0.736 -8.955 1.00 78.50 227 ALA A N 1
ATOM 1689 C CA . ALA A 1 227 ? 9.197 1.484 -9.208 1.00 78.50 227 ALA A CA 1
ATOM 1690 C C . ALA A 1 227 ? 10.429 0.571 -9.195 1.00 78.50 227 ALA A C 1
ATOM 1692 O O . ALA A 1 227 ? 11.254 0.639 -10.100 1.00 78.50 227 ALA A O 1
ATOM 1693 N N . VAL A 1 228 ? 10.535 -0.320 -8.202 1.00 78.19 228 VAL A N 1
ATOM 1694 C CA . VAL A 1 228 ? 11.653 -1.269 -8.115 1.00 78.19 228 VAL A CA 1
ATOM 1695 C C . VAL A 1 228 ? 11.623 -2.260 -9.276 1.00 78.19 228 VAL A C 1
ATOM 1697 O O . VAL A 1 228 ? 12.655 -2.492 -9.894 1.00 78.19 228 VAL A O 1
ATOM 1700 N N . VAL A 1 229 ? 10.455 -2.799 -9.633 1.00 77.00 229 VAL A N 1
ATOM 1701 C CA . VAL A 1 229 ? 10.328 -3.703 -10.788 1.00 77.00 229 VAL A CA 1
ATOM 1702 C C . VAL A 1 229 ? 10.722 -3.009 -12.095 1.00 77.00 229 VAL A C 1
ATOM 1704 O O . VAL A 1 229 ? 11.463 -3.587 -12.888 1.00 77.00 229 VAL A O 1
ATOM 1707 N N . ALA A 1 230 ? 10.269 -1.773 -12.310 1.00 78.81 230 ALA A N 1
ATOM 1708 C CA . ALA A 1 230 ? 10.606 -1.001 -13.501 1.00 78.81 230 ALA A CA 1
ATOM 1709 C C . ALA A 1 230 ? 12.112 -0.699 -13.573 1.00 78.81 230 ALA A C 1
ATOM 1711 O O . ALA A 1 230 ? 12.718 -0.915 -14.619 1.00 78.81 230 ALA A O 1
ATOM 1712 N N . ALA A 1 231 ? 12.735 -0.304 -12.458 1.00 72.50 231 ALA A N 1
ATOM 1713 C CA . ALA A 1 231 ? 14.176 -0.066 -12.380 1.00 72.50 231 ALA A CA 1
ATOM 1714 C C . ALA A 1 231 ? 14.994 -1.337 -12.655 1.00 72.50 231 ALA A C 1
ATOM 1716 O O . ALA A 1 231 ? 15.973 -1.302 -13.399 1.00 72.50 231 ALA A O 1
ATOM 1717 N N . ILE A 1 232 ? 14.572 -2.474 -12.094 1.00 74.69 232 ILE A N 1
ATOM 1718 C CA . ILE A 1 232 ? 15.203 -3.775 -12.338 1.00 74.69 232 ILE A CA 1
ATOM 1719 C C . ILE A 1 232 ? 15.096 -4.153 -13.821 1.00 74.69 232 ILE A C 1
ATOM 1721 O O . ILE A 1 232 ? 16.085 -4.584 -14.411 1.00 74.69 232 ILE A O 1
ATOM 1725 N N . GLY A 1 233 ? 13.919 -3.975 -14.427 1.00 73.50 233 GLY A N 1
ATOM 1726 C CA . GLY A 1 233 ? 13.705 -4.245 -15.849 1.00 73.50 233 GLY A CA 1
ATOM 1727 C C . GLY A 1 233 ? 14.546 -3.340 -16.751 1.00 73.50 233 GLY A C 1
ATOM 1728 O O . GLY A 1 233 ? 15.121 -3.817 -17.726 1.00 73.50 233 GLY A O 1
ATOM 1729 N N . ALA A 1 234 ? 14.675 -2.057 -16.400 1.00 73.81 234 ALA A N 1
ATOM 1730 C CA . ALA A 1 234 ? 15.506 -1.106 -17.134 1.00 73.81 234 ALA A CA 1
ATOM 1731 C C . ALA A 1 234 ? 16.987 -1.498 -17.071 1.00 73.81 234 ALA A C 1
ATOM 1733 O O . ALA A 1 234 ? 17.658 -1.563 -18.097 1.00 73.81 234 ALA A O 1
ATOM 1734 N N . GLN A 1 235 ? 17.489 -1.843 -15.881 1.00 71.56 235 GLN A N 1
ATOM 1735 C CA . GLN A 1 235 ? 18.879 -2.265 -15.733 1.00 71.56 235 GLN A CA 1
ATOM 1736 C C . GLN A 1 235 ? 19.156 -3.581 -16.447 1.00 71.56 235 GLN A C 1
ATOM 1738 O O . GLN A 1 235 ? 20.222 -3.753 -17.030 1.00 71.56 235 GLN A O 1
ATOM 1743 N N . LEU A 1 236 ? 18.207 -4.514 -16.426 1.00 72.88 236 LEU A N 1
ATOM 1744 C CA . LEU A 1 236 ? 18.327 -5.756 -17.173 1.00 72.88 236 LEU A CA 1
ATOM 1745 C C . LEU A 1 236 ? 18.421 -5.503 -18.684 1.00 72.88 236 LEU A C 1
ATOM 1747 O O . LEU A 1 236 ? 19.234 -6.140 -19.350 1.00 72.88 236 LEU A O 1
ATOM 1751 N N . ALA A 1 237 ? 17.628 -4.565 -19.208 1.00 71.69 237 ALA A N 1
ATOM 1752 C CA . ALA A 1 237 ? 17.665 -4.183 -20.615 1.00 71.69 237 ALA A CA 1
ATOM 1753 C C . ALA A 1 237 ? 18.988 -3.502 -21.013 1.00 71.69 237 ALA A C 1
ATOM 1755 O O . ALA A 1 237 ? 19.478 -3.763 -22.106 1.00 71.69 237 ALA A O 1
ATOM 1756 N N . LEU A 1 238 ? 19.581 -2.683 -20.134 1.00 72.12 238 LEU A N 1
ATOM 1757 C CA . LEU A 1 238 ? 20.853 -1.990 -20.398 1.00 72.12 238 LEU A CA 1
ATOM 1758 C C . LEU A 1 238 ? 22.099 -2.861 -20.189 1.00 72.12 238 LEU A C 1
ATOM 1760 O O . LEU A 1 238 ? 23.064 -2.732 -20.931 1.00 72.12 238 LEU A O 1
ATOM 1764 N N . SER A 1 239 ? 22.107 -3.715 -19.162 1.00 71.81 239 SER A N 1
ATOM 1765 C CA . SER A 1 239 ? 23.301 -4.467 -18.728 1.00 71.81 239 SER A CA 1
ATOM 1766 C C . SER A 1 239 ? 23.313 -5.932 -19.165 1.00 71.81 239 SER A C 1
ATOM 1768 O O . SER A 1 239 ? 24.231 -6.670 -18.817 1.00 71.81 239 SER A O 1
ATOM 1770 N N . GLY A 1 240 ? 22.255 -6.419 -19.821 1.00 65.94 240 GLY A N 1
ATOM 1771 C CA . GLY A 1 240 ? 22.116 -7.841 -20.160 1.00 65.94 240 GLY A CA 1
ATOM 1772 C C . GLY A 1 240 ? 22.006 -8.783 -18.948 1.00 65.94 240 GLY A C 1
ATOM 1773 O O . GLY A 1 240 ? 21.935 -9.999 -19.124 1.00 65.94 240 GLY A O 1
ATOM 1774 N N . GLY A 1 241 ? 21.950 -8.249 -17.719 1.00 60.00 241 GLY A N 1
ATOM 1775 C CA . GLY A 1 241 ? 21.749 -9.013 -16.486 1.00 60.00 241 GLY A CA 1
ATOM 1776 C C . GLY A 1 241 ? 22.978 -9.185 -15.591 1.00 60.00 241 GLY A C 1
ATOM 1777 O O . GLY A 1 241 ? 22.871 -9.894 -14.591 1.00 60.00 241 GLY A O 1
ATOM 1778 N N . GLU A 1 242 ? 24.108 -8.532 -15.880 1.00 64.50 242 GLU A N 1
ATOM 1779 C CA . GLU A 1 242 ? 25.331 -8.646 -15.065 1.00 64.50 242 GLU A CA 1
ATOM 1780 C C . GLU A 1 242 ? 25.148 -8.148 -13.617 1.00 64.50 242 GLU A C 1
ATOM 1782 O O . GLU A 1 242 ? 25.658 -8.747 -12.669 1.00 64.50 242 GLU A O 1
ATOM 1787 N N . GLU A 1 243 ? 24.352 -7.095 -13.410 1.00 60.84 243 GLU A N 1
ATOM 1788 C CA . GLU A 1 243 ? 24.133 -6.489 -12.083 1.00 60.84 243 GLU A CA 1
ATOM 1789 C C . GLU A 1 243 ? 22.861 -6.979 -11.369 1.00 60.84 243 GLU A C 1
ATOM 1791 O O . GLU A 1 243 ? 22.562 -6.602 -10.229 1.00 60.84 243 GLU A O 1
ATOM 1796 N N . PHE A 1 244 ? 22.113 -7.866 -12.023 1.00 56.91 244 PHE A N 1
ATOM 1797 C CA . PHE A 1 244 ? 20.795 -8.325 -11.601 1.00 56.91 244 PHE A CA 1
ATOM 1798 C C . PHE A 1 244 ? 20.737 -8.932 -10.176 1.00 56.91 244 PHE A C 1
ATOM 1800 O O . PHE A 1 244 ? 19.815 -8.598 -9.420 1.00 56.91 244 PHE A O 1
ATOM 1807 N N . PRO A 1 245 ? 21.711 -9.758 -9.728 1.00 55.34 245 PRO A N 1
ATOM 1808 C CA . PRO A 1 245 ? 21.667 -10.377 -8.400 1.00 55.34 245 PRO A CA 1
ATOM 1809 C C . PRO A 1 245 ? 21.695 -9.374 -7.238 1.00 55.34 245 PRO A C 1
ATOM 1811 O O . PRO A 1 245 ? 21.119 -9.638 -6.184 1.00 55.34 245 PRO A O 1
ATOM 1814 N N . ARG A 1 246 ? 22.326 -8.203 -7.412 1.00 62.06 246 ARG A N 1
ATOM 1815 C CA . ARG A 1 246 ? 22.354 -7.163 -6.368 1.00 62.06 246 ARG A CA 1
ATOM 1816 C C . ARG A 1 246 ? 20.990 -6.491 -6.226 1.00 62.06 246 ARG A C 1
ATOM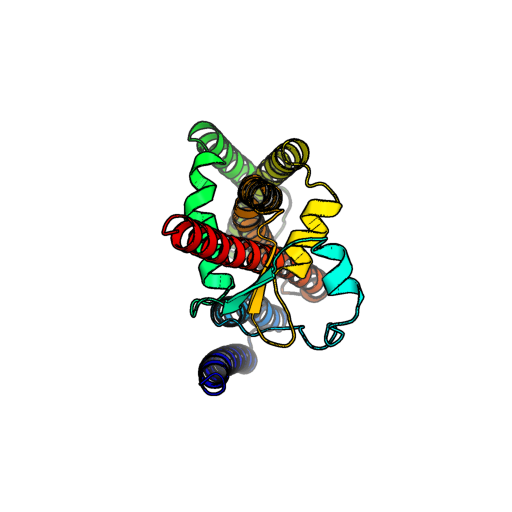 1818 O O . ARG A 1 246 ? 20.535 -6.248 -5.110 1.00 62.06 246 ARG A O 1
ATOM 1825 N N . MET A 1 247 ? 20.307 -6.260 -7.343 1.00 59.12 247 MET A N 1
ATOM 1826 C CA . MET A 1 247 ? 19.008 -5.588 -7.377 1.00 59.12 247 MET A CA 1
ATOM 1827 C C . MET A 1 247 ? 17.847 -6.478 -6.907 1.00 59.12 247 MET A C 1
ATOM 1829 O O . MET A 1 247 ? 16.898 -5.986 -6.297 1.00 59.12 247 MET A O 1
ATOM 1833 N N . ALA A 1 248 ? 17.955 -7.798 -7.088 1.00 56.00 248 ALA A N 1
ATOM 1834 C CA . ALA A 1 248 ? 17.021 -8.788 -6.545 1.00 56.00 248 ALA A CA 1
ATOM 1835 C C . ALA A 1 248 ? 16.778 -8.635 -5.029 1.00 56.00 248 ALA A C 1
ATOM 1837 O O . ALA A 1 248 ? 15.656 -8.809 -4.551 1.00 56.00 248 ALA A O 1
ATOM 1838 N N . SER A 1 249 ? 17.817 -8.260 -4.273 1.00 61.31 249 SER A N 1
ATOM 1839 C CA . SER A 1 249 ? 17.723 -8.045 -2.823 1.00 61.31 249 SER A CA 1
ATOM 1840 C C . SER A 1 249 ? 16.833 -6.856 -2.430 1.00 61.31 249 SER A C 1
ATOM 1842 O O . SER A 1 249 ? 16.252 -6.861 -1.348 1.00 61.31 249 SER A O 1
ATOM 1844 N N . PHE A 1 250 ? 16.659 -5.863 -3.309 1.00 60.78 250 PHE A N 1
ATOM 1845 C CA . PHE A 1 250 ? 15.812 -4.694 -3.055 1.00 60.78 250 PHE A CA 1
ATOM 1846 C C . PHE A 1 250 ? 14.324 -4.971 -3.300 1.00 60.78 250 PHE A C 1
ATOM 1848 O O . PHE A 1 250 ? 13.471 -4.393 -2.625 1.00 60.78 250 PHE A O 1
ATOM 1855 N N . ALA A 1 251 ? 13.993 -5.886 -4.213 1.00 63.00 251 ALA A N 1
ATOM 1856 C CA . ALA A 1 251 ? 12.609 -6.268 -4.497 1.00 63.00 251 ALA A CA 1
ATOM 1857 C C . ALA A 1 251 ? 11.931 -6.997 -3.323 1.00 63.00 251 ALA A C 1
ATOM 1859 O O . ALA A 1 251 ? 10.724 -6.878 -3.127 1.00 63.00 251 ALA A O 1
ATOM 1860 N N . SER A 1 252 ? 12.690 -7.717 -2.493 1.00 61.41 252 SER A N 1
ATOM 1861 C CA . SER A 1 252 ? 12.136 -8.354 -1.291 1.00 61.41 252 SER A CA 1
ATOM 1862 C C . SER A 1 252 ? 11.751 -7.334 -0.209 1.00 61.41 252 SER A C 1
ATOM 1864 O O . SER A 1 252 ? 10.789 -7.559 0.526 1.00 61.41 252 SER A O 1
ATOM 1866 N N . MET A 1 253 ? 12.429 -6.181 -0.139 1.00 65.06 253 MET A N 1
ATOM 1867 C CA . MET A 1 253 ? 12.102 -5.124 0.826 1.00 65.06 253 MET A CA 1
ATOM 1868 C C . MET A 1 253 ? 10.762 -4.445 0.522 1.00 65.06 253 MET A C 1
ATOM 1870 O O . MET A 1 253 ? 10.010 -4.135 1.445 1.00 65.06 253 MET A O 1
ATOM 1874 N N . THR A 1 254 ? 10.411 -4.257 -0.753 1.00 67.62 254 THR A N 1
ATOM 1875 C CA . THR A 1 254 ? 9.116 -3.659 -1.124 1.00 67.62 254 THR A CA 1
ATOM 1876 C C . THR A 1 254 ? 7.946 -4.598 -0.836 1.00 67.62 254 THR A C 1
ATOM 1878 O O . THR A 1 254 ? 6.871 -4.134 -0.457 1.00 67.62 254 THR A O 1
ATOM 1881 N N . LEU A 1 255 ? 8.164 -5.917 -0.891 1.00 63.97 255 LEU A N 1
ATOM 1882 C CA . LEU A 1 255 ? 7.171 -6.915 -0.487 1.00 63.97 255 LEU A CA 1
ATOM 1883 C C . LEU A 1 255 ? 6.792 -6.812 0.999 1.00 63.97 255 LEU A C 1
ATOM 1885 O O . LEU A 1 255 ? 5.631 -7.025 1.348 1.00 63.97 255 LEU A O 1
ATOM 1889 N N . MET A 1 256 ? 7.723 -6.415 1.874 1.00 65.81 256 MET A N 1
ATOM 1890 C CA . MET A 1 256 ? 7.431 -6.233 3.302 1.00 65.81 256 MET A CA 1
ATOM 1891 C C . MET A 1 256 ? 6.440 -5.090 3.567 1.00 65.81 256 MET A C 1
ATOM 1893 O O . MET A 1 256 ? 5.717 -5.136 4.562 1.00 65.81 256 MET A O 1
ATOM 1897 N N . LEU A 1 257 ? 6.342 -4.097 2.675 1.00 69.56 257 LEU A N 1
ATOM 1898 C CA . LEU A 1 257 ? 5.401 -2.976 2.820 1.00 69.56 257 LEU A CA 1
ATOM 1899 C C . LEU A 1 257 ? 3.936 -3.435 2.764 1.00 69.56 257 LEU A C 1
ATOM 1901 O O . LEU A 1 257 ? 3.069 -2.837 3.401 1.00 69.56 257 LEU A O 1
ATOM 1905 N N . TRP A 1 258 ? 3.661 -4.546 2.077 1.00 71.75 258 TRP A N 1
ATOM 1906 C CA . TRP A 1 258 ? 2.320 -5.124 1.975 1.00 71.75 258 TRP A CA 1
ATOM 1907 C C . TRP A 1 258 ? 1.825 -5.759 3.282 1.00 71.75 258 TRP A C 1
ATOM 1909 O O . TRP A 1 258 ? 0.618 -5.938 3.455 1.00 71.75 258 TRP A O 1
ATOM 1919 N N . LEU A 1 259 ? 2.714 -6.020 4.253 1.00 68.12 259 LEU A N 1
ATOM 1920 C CA . LEU A 1 259 ? 2.325 -6.492 5.588 1.00 68.12 259 LEU A CA 1
ATOM 1921 C C . LEU A 1 259 ? 1.417 -5.486 6.312 1.00 68.12 259 LEU A C 1
ATOM 1923 O O . LEU A 1 259 ? 0.555 -5.895 7.094 1.00 68.12 259 LEU A O 1
ATOM 1927 N N . GLY A 1 260 ? 1.538 -4.188 6.009 1.00 66.19 260 GLY A N 1
ATOM 1928 C CA . GLY A 1 260 ? 0.672 -3.143 6.561 1.00 66.19 260 GLY A CA 1
ATOM 1929 C C . GLY A 1 260 ? -0.822 -3.395 6.318 1.00 66.19 260 GLY A C 1
ATOM 1930 O O . GLY A 1 260 ? -1.639 -3.113 7.195 1.00 66.19 260 GLY A O 1
ATOM 1931 N N . LEU A 1 261 ? -1.180 -4.027 5.192 1.00 69.00 261 LEU A N 1
ATOM 1932 C CA . LEU A 1 261 ? -2.567 -4.358 4.844 1.00 69.00 261 LEU A CA 1
ATOM 1933 C C . LEU A 1 261 ? -3.188 -5.359 5.828 1.00 69.00 261 LEU A C 1
ATOM 1935 O O . LEU A 1 261 ? -4.362 -5.251 6.179 1.00 69.00 261 LEU A O 1
ATOM 1939 N N . THR A 1 262 ? -2.392 -6.316 6.311 1.00 70.44 262 THR A N 1
ATOM 1940 C CA . THR A 1 262 ? -2.863 -7.327 7.271 1.00 70.44 262 THR A CA 1
ATOM 1941 C C . THR A 1 262 ? -3.169 -6.707 8.631 1.00 70.44 262 THR A C 1
ATOM 1943 O O . THR A 1 262 ? -4.182 -7.026 9.248 1.00 70.44 262 THR A O 1
ATOM 1946 N N . SER A 1 263 ? -2.330 -5.770 9.080 1.00 70.88 263 SER A N 1
ATOM 1947 C CA . SER A 1 263 ? -2.552 -5.032 10.322 1.00 70.88 263 SER A CA 1
ATOM 1948 C C . SER A 1 263 ? -3.768 -4.111 10.223 1.00 70.88 263 SER A C 1
ATOM 1950 O O . SER A 1 263 ? -4.457 -3.948 11.227 1.00 70.88 263 SER A O 1
ATOM 1952 N N . PHE A 1 264 ? -4.054 -3.539 9.049 1.00 79.06 264 PHE A N 1
ATOM 1953 C CA . PHE A 1 264 ? -5.261 -2.737 8.860 1.00 79.06 264 PHE A CA 1
ATOM 1954 C C . PHE A 1 264 ? -6.525 -3.596 8.870 1.00 79.06 264 PHE A C 1
ATOM 1956 O O . PHE A 1 264 ? -7.466 -3.300 9.597 1.00 79.06 264 PHE A O 1
ATOM 1963 N N . GLY A 1 265 ? -6.511 -4.720 8.149 1.00 77.56 265 GLY A N 1
ATOM 1964 C CA . GLY A 1 265 ? -7.633 -5.658 8.133 1.00 77.56 265 GLY A CA 1
ATOM 1965 C C . GLY A 1 265 ? -8.005 -6.185 9.521 1.00 77.56 265 GLY A C 1
ATOM 1966 O O . GLY A 1 265 ? -9.184 -6.347 9.815 1.00 77.56 265 GLY A O 1
ATOM 1967 N N . LYS A 1 266 ? -7.016 -6.397 10.403 1.00 77.06 266 LYS A N 1
ATOM 1968 C CA . LYS A 1 266 ? -7.259 -6.762 11.809 1.00 77.06 266 LYS A CA 1
ATOM 1969 C C . LYS A 1 266 ? -7.996 -5.661 12.577 1.00 77.06 266 LYS A C 1
ATOM 1971 O O . LYS A 1 266 ? -8.919 -5.967 13.321 1.00 77.06 266 LYS A O 1
ATOM 1976 N N . ALA A 1 267 ? -7.613 -4.396 12.391 1.00 82.25 267 ALA A N 1
ATOM 1977 C CA . ALA A 1 267 ? -8.292 -3.270 13.035 1.00 82.25 267 ALA A CA 1
ATOM 1978 C C . ALA A 1 267 ? -9.758 -3.158 12.582 1.00 82.25 267 ALA A C 1
ATOM 1980 O O . ALA A 1 267 ? -10.641 -2.942 13.405 1.00 82.25 267 ALA A O 1
ATOM 1981 N N . GLU A 1 268 ? -10.031 -3.397 11.300 1.00 85.12 268 GLU A N 1
ATOM 1982 C CA . GLU A 1 268 ? -11.395 -3.369 10.756 1.00 85.12 268 GLU A CA 1
ATOM 1983 C C . GLU A 1 268 ? -12.256 -4.545 11.225 1.00 85.12 268 GLU A C 1
ATOM 1985 O O . GLU A 1 268 ? -13.441 -4.374 11.493 1.00 85.12 268 GLU A O 1
ATOM 1990 N N . GLN A 1 269 ? -11.671 -5.730 11.420 1.00 82.94 269 GLN A N 1
ATOM 1991 C CA . GLN A 1 269 ? -12.385 -6.837 12.066 1.00 82.94 269 GLN A CA 1
ATOM 1992 C C . GLN A 1 269 ? -12.806 -6.487 13.499 1.00 82.94 269 GLN A C 1
ATOM 1994 O O . GLN A 1 269 ? -13.931 -6.788 13.896 1.00 82.94 269 GLN A O 1
ATOM 1999 N N . ILE A 1 270 ? -11.933 -5.812 14.258 1.00 84.00 270 ILE A N 1
ATOM 2000 C CA . ILE A 1 270 ? -12.267 -5.318 15.601 1.00 84.00 270 ILE A CA 1
ATOM 2001 C C . ILE A 1 270 ? -13.371 -4.254 15.518 1.00 84.00 270 ILE A C 1
ATOM 2003 O O . ILE A 1 270 ? -14.274 -4.266 16.347 1.00 84.00 270 ILE A O 1
ATOM 2007 N N . ALA A 1 271 ? -13.350 -3.380 14.507 1.00 85.62 271 ALA A N 1
ATOM 2008 C CA . ALA A 1 271 ? -14.383 -2.363 14.301 1.00 85.62 271 ALA A CA 1
ATOM 2009 C C . ALA A 1 271 ? -15.776 -2.965 14.057 1.00 85.62 271 ALA A C 1
ATOM 2011 O O . ALA A 1 271 ? -16.756 -2.508 14.644 1.00 85.62 271 ALA A O 1
ATOM 2012 N N . VAL A 1 272 ? -15.862 -4.022 13.242 1.00 86.81 272 VAL A N 1
ATOM 2013 C CA . VAL A 1 272 ? -17.120 -4.748 12.998 1.00 86.81 272 VAL A CA 1
ATOM 2014 C C . VAL A 1 272 ? -17.643 -5.379 14.291 1.00 86.81 272 VAL A C 1
ATOM 2016 O O . VAL A 1 272 ? -18.806 -5.186 14.642 1.00 86.81 272 VAL A O 1
ATOM 2019 N N . ALA A 1 273 ? -16.777 -6.063 15.041 1.00 83.75 273 ALA A N 1
ATOM 2020 C CA . ALA A 1 273 ? -17.150 -6.657 16.324 1.00 83.75 273 ALA A CA 1
ATOM 2021 C C . ALA A 1 273 ? -17.572 -5.589 17.355 1.00 83.75 273 ALA A C 1
ATOM 2023 O O . ALA A 1 273 ? -18.538 -5.767 18.095 1.00 83.75 273 ALA A O 1
ATOM 2024 N N . LEU A 1 274 ? -16.909 -4.429 17.369 1.00 85.38 274 LEU A N 1
ATOM 2025 C CA . LEU A 1 274 ? -17.268 -3.299 18.229 1.00 85.38 274 LEU A CA 1
ATOM 2026 C C . LEU A 1 274 ? -18.678 -2.774 17.930 1.00 85.38 274 LEU A C 1
ATOM 2028 O O . LEU A 1 274 ? -19.442 -2.481 18.854 1.00 85.38 274 LEU A O 1
ATOM 2032 N N . GLN A 1 275 ? -19.039 -2.680 16.650 1.00 85.69 275 GLN A N 1
ATOM 2033 C CA . GLN A 1 275 ? -20.376 -2.277 16.226 1.00 85.69 275 GLN A CA 1
ATOM 2034 C C . GLN A 1 275 ? -21.439 -3.295 16.664 1.00 85.69 275 GLN A C 1
ATOM 2036 O O . GLN A 1 275 ? -22.504 -2.902 17.143 1.00 85.69 275 GLN A O 1
ATOM 2041 N N . GLU A 1 276 ? -21.134 -4.590 16.583 1.00 84.81 276 GLU A N 1
ATOM 2042 C CA . GLU A 1 276 ? -22.020 -5.662 17.040 1.00 84.81 276 GLU A CA 1
ATOM 2043 C C . GLU A 1 276 ? -22.248 -5.607 18.564 1.00 84.81 276 GLU A C 1
ATOM 2045 O O . GLU A 1 276 ? -23.394 -5.662 19.026 1.00 84.81 276 GLU A O 1
ATOM 2050 N N . VAL A 1 277 ? -21.193 -5.382 19.361 1.00 83.31 277 VAL A N 1
ATOM 2051 C CA . VAL A 1 277 ? -21.309 -5.192 20.821 1.00 83.31 277 VAL A CA 1
ATOM 2052 C C . VAL A 1 277 ? -22.199 -3.992 21.156 1.00 83.31 277 VAL A C 1
ATOM 2054 O O . VAL A 1 277 ? -23.064 -4.097 22.022 1.00 83.31 277 VAL A O 1
ATOM 2057 N N . ARG A 1 278 ? -22.042 -2.866 20.450 1.00 82.00 278 ARG A N 1
ATOM 2058 C CA . ARG A 1 278 ? -22.882 -1.674 20.666 1.00 82.00 278 ARG A CA 1
ATOM 2059 C C . ARG A 1 278 ? -24.340 -1.913 20.275 1.00 82.00 278 ARG A C 1
ATOM 2061 O O . ARG A 1 278 ? -25.237 -1.511 21.008 1.00 82.00 278 ARG A O 1
ATOM 2068 N N . SER A 1 279 ? -24.580 -2.599 19.158 1.00 81.19 279 SER A N 1
ATOM 2069 C CA . SER A 1 279 ? -25.939 -2.907 18.694 1.00 81.19 279 SER A CA 1
ATOM 2070 C C . SER A 1 279 ? -26.686 -3.871 19.624 1.00 81.19 279 SER A C 1
ATOM 2072 O O . SER A 1 279 ? -27.879 -3.704 19.850 1.00 81.19 279 SER A O 1
ATOM 2074 N N . SER A 1 280 ? -25.976 -4.831 20.224 1.00 75.38 280 SER A N 1
ATOM 2075 C CA . SER A 1 280 ? -26.542 -5.789 21.182 1.00 75.38 280 SER A CA 1
ATOM 2076 C C . SER A 1 280 ? -26.677 -5.222 22.601 1.00 75.38 280 SER A C 1
ATOM 2078 O O . SER A 1 280 ? -27.495 -5.713 23.372 1.00 75.38 280 SER A O 1
ATOM 2080 N N . GLY A 1 281 ? -25.898 -4.194 22.955 1.00 57.75 281 GLY A N 1
ATOM 2081 C CA . GLY A 1 281 ? -26.000 -3.474 24.230 1.00 57.75 281 GLY A CA 1
ATOM 2082 C C . GLY A 1 281 ? -27.099 -2.405 24.278 1.00 57.75 281 GLY A C 1
ATOM 2083 O O . GLY A 1 281 ? -27.519 -2.036 25.365 1.00 57.75 281 GLY A O 1
ATOM 2084 N N . GLY A 1 282 ? -27.590 -1.927 23.127 1.00 47.34 282 GLY A N 1
ATOM 2085 C CA . GLY A 1 282 ? -28.695 -0.957 23.038 1.00 47.34 282 GLY A CA 1
ATOM 2086 C C . GLY A 1 282 ? -30.104 -1.563 23.116 1.00 47.34 282 GLY A C 1
ATOM 2087 O O . GLY A 1 282 ? -31.083 -0.832 23.004 1.00 47.34 282 GLY A O 1
ATOM 2088 N N . ALA A 1 283 ? -30.212 -2.885 23.273 1.00 40.12 283 ALA A N 1
ATOM 2089 C CA . ALA A 1 283 ? -31.475 -3.623 23.361 1.00 40.12 283 ALA A CA 1
ATOM 2090 C C . ALA A 1 283 ? -31.826 -4.070 24.799 1.00 40.12 283 ALA A C 1
ATOM 2092 O O . ALA A 1 283 ? -32.631 -4.986 24.967 1.00 40.12 283 ALA A O 1
ATOM 2093 N N . GLY A 1 284 ? -31.198 -3.464 25.814 1.00 34.81 284 GLY A N 1
ATOM 2094 C CA . GLY A 1 284 ? -31.416 -3.748 27.237 1.00 34.81 284 GLY A CA 1
ATOM 2095 C C . GLY A 1 284 ? -32.053 -2.582 27.971 1.00 34.81 284 GLY A C 1
ATOM 2096 O O . GLY A 1 284 ? -31.567 -1.447 27.772 1.00 34.81 284 GLY A O 1
#

Radius of gyration: 22.79 Å; chains: 1; bounding box: 57×46×64 Å

Secondary structure (DSSP, 8-state):
--TTHHHHHHHHHHHHHHHHHHHHHHHHHTT--HHHHHHHHHHHHHHHHHHHHHTT--TT-TT-----THHHHHH-SS-EEEEEPPSS-HHHHHHHHHHHHHHHHS-HHHHHHHHHHHHHHHHHHHHHHHHH---SSHHHHHHHHHHHHHHHHHHHHHHHHHHHHHHHHHHSPPPHHHHHHHHHSEETTTTEEEEEGGGHHHHHHHHHHHHHHHHHHHHHHHHHHHHHHHHHHHHHHHHTTTTHHHHHHHHHHHHHHTHHHHHHHHHHHHHHHHHHHHHHHTT-

pLDDT: mean 70.36, std 14.21, range [31.75, 90.75]

Sequence (284 aa):
MPKDRNRTGMFAVLAAALLLIGIVAAAALLGTPTGWVIFIALVGFPLVLAPAALLGLRWGDARMAKAGPGVLTALGPGEIREMDVPDVPITTFGWRATLEHLPPLLPPARRRALIIAGLLGAGAGVWMTLGLTDAPEPWQTGLSAALFGVTGALVLLLVLLLAWLAIAHRDATLDRSTRRLLEQSINPANDRIRINTARLEDLQEGIDQRRAVYPLLVPIAASATVAVVAAIGAQLALSGGEEFPRMASFASMTLMLWLGLTSFGKAEQIAVALQEVRSSGGAG

Foldseek 3Di:
DPPVLVVVLVVLLVVLVVVLVVVLVVCVVVVNQPLVSVLSNLLSVCVSVVSSLQSQPPPDPPPPPDPDPVLVPLLPDADKDKDAFDPHHLLVLLVVLLVVLVDVLCDPVNVVVLVVQLQVQLVVQLCCLVVPDPFPDPVLSVLLSNLSSLLRSLVSSLVSLVVSLVVLCVVLPQDPSLVSNLVSQADSVRRIGIHGPVCLVSLVSSLVSLSSRLSSLVSNLVSQLSSLSSNLVSCCSRVVRPCNVVSSVSNVVSVVSSVSSSSNSSSSSNVVVSVVVVVVVVVD